Protein AF-A0A9D7HS47-F1 (afdb_monomer_lite)

Structure (mmCIF, N/CA/C/O backbone):
data_AF-A0A9D7HS47-F1
#
_entry.id   AF-A0A9D7HS47-F1
#
loop_
_atom_site.group_PDB
_atom_site.id
_atom_site.type_symbol
_atom_site.label_atom_id
_atom_site.label_alt_id
_atom_site.label_comp_id
_atom_site.label_asym_id
_atom_site.label_entity_id
_atom_site.label_seq_id
_atom_site.pdbx_PDB_ins_code
_atom_site.Cartn_x
_atom_site.Cartn_y
_atom_site.Cartn_z
_atom_site.occupancy
_atom_site.B_iso_or_equiv
_atom_site.auth_seq_id
_atom_site.auth_comp_id
_atom_site.auth_asym_id
_atom_site.auth_atom_id
_atom_site.pdbx_PDB_model_num
ATOM 1 N N . MET A 1 1 ? 85.159 -29.015 -16.275 1.00 44.22 1 MET A N 1
ATOM 2 C CA . MET A 1 1 ? 83.832 -29.014 -15.623 1.00 44.22 1 MET A CA 1
ATOM 3 C C . MET A 1 1 ? 82.794 -28.736 -16.691 1.00 44.22 1 MET A C 1
ATOM 5 O O . MET A 1 1 ? 82.619 -27.598 -17.101 1.00 44.22 1 MET A O 1
ATOM 9 N N . THR A 1 2 ? 82.208 -29.804 -17.216 1.00 41.16 2 THR A N 1
ATOM 10 C CA . THR A 1 2 ? 81.275 -29.790 -18.344 1.00 41.16 2 THR A CA 1
ATOM 11 C C . THR A 1 2 ? 79.871 -29.580 -17.788 1.00 41.16 2 THR A C 1
ATOM 13 O O . THR A 1 2 ? 79.378 -30.439 -17.061 1.00 41.16 2 THR A O 1
ATOM 16 N N . LYS A 1 3 ? 79.231 -28.442 -18.074 1.00 50.75 3 LYS A N 1
ATOM 17 C CA . LYS A 1 3 ? 77.789 -28.298 -17.840 1.00 50.75 3 LYS A CA 1
ATOM 18 C C . LYS A 1 3 ? 77.066 -28.907 -19.035 1.00 50.75 3 LYS A C 1
ATOM 20 O O . LYS A 1 3 ? 77.206 -28.428 -20.155 1.00 50.75 3 LYS A O 1
ATOM 25 N N . VAL A 1 4 ? 76.341 -29.989 -18.780 1.00 50.81 4 VAL A N 1
ATOM 26 C CA . VAL A 1 4 ? 75.385 -30.579 -19.715 1.00 50.81 4 VAL A CA 1
ATOM 27 C C . VAL A 1 4 ? 74.248 -29.571 -19.894 1.00 50.81 4 VAL A C 1
ATOM 29 O O . VAL A 1 4 ? 73.591 -29.206 -18.922 1.00 50.81 4 VAL A O 1
ATOM 32 N N . VAL A 1 5 ? 74.049 -29.092 -21.122 1.00 53.22 5 VAL A N 1
ATOM 33 C CA . VAL A 1 5 ? 72.825 -28.395 -21.531 1.00 53.22 5 VAL A CA 1
ATOM 34 C C . VAL A 1 5 ? 71.790 -29.482 -21.787 1.00 53.22 5 VAL A C 1
ATOM 36 O O . VAL A 1 5 ? 71.816 -30.144 -22.820 1.00 53.22 5 VAL A O 1
ATOM 39 N N . THR A 1 6 ? 70.918 -29.720 -20.814 1.00 47.78 6 THR A N 1
ATOM 40 C CA . THR A 1 6 ? 69.683 -30.467 -21.041 1.00 47.78 6 THR A CA 1
ATOM 41 C C . THR A 1 6 ? 68.683 -29.498 -21.652 1.00 47.78 6 THR A C 1
ATOM 43 O O . THR A 1 6 ? 68.076 -28.700 -20.940 1.00 47.78 6 THR A O 1
ATOM 46 N N . GLY A 1 7 ? 68.559 -29.536 -22.978 1.00 53.28 7 GLY A N 1
ATOM 47 C CA . GLY A 1 7 ? 67.388 -29.005 -23.660 1.00 53.28 7 GLY A CA 1
ATOM 48 C C . GLY A 1 7 ? 66.188 -29.851 -23.259 1.00 53.28 7 GLY A C 1
ATOM 49 O O . GLY A 1 7 ? 66.060 -30.993 -23.693 1.00 53.28 7 GLY A O 1
ATOM 50 N N . VAL A 1 8 ? 65.360 -29.310 -22.376 1.00 51.09 8 VAL A N 1
ATOM 51 C CA . VAL A 1 8 ? 63.954 -29.681 -22.303 1.00 51.09 8 VAL A CA 1
ATOM 52 C C . VAL A 1 8 ? 63.258 -28.502 -22.948 1.00 51.09 8 VAL A C 1
ATOM 54 O O . VAL A 1 8 ? 63.174 -27.435 -22.345 1.00 51.09 8 VAL A O 1
ATOM 57 N N . ASP A 1 9 ? 62.883 -28.663 -24.214 1.00 50.72 9 ASP A N 1
ATOM 58 C CA . ASP A 1 9 ? 61.926 -27.768 -24.844 1.00 50.72 9 ASP A CA 1
ATOM 59 C C . ASP A 1 9 ? 60.659 -27.845 -23.993 1.00 50.72 9 ASP A C 1
ATOM 61 O O . ASP A 1 9 ? 59.930 -28.840 -24.021 1.00 50.72 9 ASP A O 1
ATOM 65 N N . GLU A 1 10 ? 60.449 -26.831 -23.158 1.00 55.56 10 GLU A N 1
ATOM 66 C CA . GLU A 1 10 ? 59.171 -26.601 -22.507 1.00 55.56 10 GLU A CA 1
ATOM 67 C C . GLU A 1 10 ? 58.199 -26.259 -23.630 1.00 55.56 10 GLU A C 1
ATOM 69 O O . GLU A 1 10 ? 58.135 -25.130 -24.116 1.00 55.56 10 GLU A O 1
ATOM 74 N N . ALA A 1 11 ? 57.551 -27.303 -24.147 1.00 54.12 11 ALA A N 1
ATOM 75 C CA . ALA A 1 11 ? 56.506 -27.185 -25.137 1.00 54.12 11 ALA A CA 1
ATOM 76 C C . ALA A 1 11 ? 55.452 -26.244 -24.555 1.00 54.12 11 ALA A C 1
ATOM 78 O O . ALA A 1 11 ? 54.741 -26.615 -23.624 1.00 54.12 11 ALA A O 1
ATOM 79 N N . ALA A 1 12 ? 55.404 -25.018 -25.078 1.00 60.50 12 ALA A N 1
ATOM 80 C CA . ALA A 1 12 ? 54.352 -24.068 -24.773 1.00 60.50 12 ALA A CA 1
ATOM 81 C C . ALA A 1 12 ? 53.015 -24.779 -24.997 1.00 60.50 12 ALA A C 1
ATOM 83 O O . ALA A 1 12 ? 52.719 -25.212 -26.116 1.00 60.50 12 ALA A O 1
ATOM 84 N N . GLU A 1 13 ? 52.254 -24.974 -23.919 1.00 63.41 13 GLU A N 1
ATOM 85 C CA . GLU A 1 13 ? 50.917 -25.539 -24.021 1.00 63.41 13 GLU A CA 1
ATOM 86 C C . GLU A 1 13 ? 50.106 -24.685 -25.006 1.00 63.41 13 GLU A C 1
ATOM 88 O O . GLU A 1 13 ? 50.244 -23.457 -25.004 1.00 63.41 13 GLU A O 1
ATOM 93 N N . PRO A 1 14 ? 49.301 -25.294 -25.894 1.00 67.38 14 PRO A N 1
ATOM 94 C CA . PRO A 1 14 ? 48.502 -24.520 -26.826 1.00 67.38 14 PRO A CA 1
ATOM 95 C C . PRO A 1 14 ? 47.546 -23.635 -26.023 1.00 67.38 14 PRO A C 1
ATOM 97 O O . PRO A 1 14 ? 46.649 -24.147 -25.352 1.00 67.38 14 PRO A O 1
ATOM 100 N N . GLU A 1 15 ? 47.750 -22.317 -26.095 1.00 67.38 15 GLU A N 1
ATOM 101 C CA . GLU A 1 15 ? 46.815 -21.308 -25.591 1.00 67.38 15 GLU A CA 1
ATOM 102 C C . GLU A 1 15 ? 45.388 -21.729 -25.992 1.00 67.38 15 GLU A C 1
ATOM 104 O O . GLU A 1 15 ? 45.135 -21.959 -27.185 1.00 67.38 15 GLU A O 1
ATOM 109 N N . PRO A 1 16 ? 44.456 -21.907 -25.035 1.00 72.94 16 PRO A N 1
ATOM 110 C CA . PRO A 1 16 ? 43.111 -22.347 -25.365 1.00 72.94 16 PRO A CA 1
ATOM 111 C C . PRO A 1 16 ? 42.490 -21.334 -26.332 1.00 72.94 16 PRO A C 1
ATOM 113 O O . PRO A 1 16 ? 42.479 -20.134 -26.063 1.00 72.94 16 PRO A O 1
ATOM 116 N N . ALA A 1 17 ? 41.995 -21.822 -27.475 1.00 68.06 17 ALA A N 1
ATOM 117 C CA . ALA A 1 17 ? 41.374 -20.988 -28.501 1.00 68.06 17 ALA A CA 1
ATOM 118 C C . ALA A 1 17 ? 40.342 -20.030 -27.872 1.00 68.06 17 ALA A C 1
ATOM 120 O O . ALA A 1 17 ? 39.597 -20.462 -26.984 1.00 68.06 17 ALA A O 1
ATOM 121 N N . PRO A 1 18 ? 40.265 -18.756 -28.307 1.00 69.94 18 PRO A N 1
ATOM 122 C CA . PRO A 1 18 ? 39.420 -17.772 -27.645 1.00 69.94 18 PRO A CA 1
ATOM 123 C C . PRO A 1 18 ? 37.967 -18.247 -27.684 1.00 69.94 18 PRO A C 1
ATOM 125 O O . PRO A 1 18 ? 37.376 -18.410 -28.755 1.00 69.94 18 PRO A O 1
ATOM 128 N N . ALA A 1 19 ? 37.397 -18.514 -26.508 1.00 78.31 19 ALA A N 1
ATOM 129 C CA . ALA A 1 19 ? 35.997 -18.882 -26.393 1.00 78.31 19 ALA A CA 1
ATOM 130 C C . ALA A 1 19 ? 35.148 -17.731 -26.956 1.00 78.31 19 ALA A C 1
ATOM 132 O O . ALA A 1 19 ? 35.303 -16.580 -26.551 1.00 78.31 19 ALA A O 1
ATOM 133 N N . GLY A 1 20 ? 34.279 -18.032 -27.926 1.00 80.88 20 GLY A N 1
ATOM 134 C CA . GLY A 1 20 ? 33.351 -17.041 -28.476 1.00 80.88 20 GLY A CA 1
ATOM 135 C C . GLY A 1 20 ? 32.409 -16.471 -27.401 1.00 80.88 20 GLY A C 1
ATOM 136 O O . GLY A 1 20 ? 32.321 -17.024 -26.303 1.00 80.88 20 GLY A O 1
ATOM 137 N N . PRO A 1 21 ? 31.655 -15.400 -27.711 1.00 85.56 21 PRO A N 1
ATOM 138 C CA . PRO A 1 21 ? 30.855 -14.698 -26.715 1.00 85.56 21 PRO A CA 1
ATOM 139 C C . PRO A 1 21 ? 29.807 -15.618 -26.093 1.00 85.56 21 PRO A C 1
ATOM 141 O O . PRO A 1 21 ? 29.107 -16.359 -26.806 1.00 85.56 21 PRO A O 1
ATOM 144 N N . THR A 1 22 ? 29.703 -15.539 -24.769 1.00 92.62 22 THR A N 1
ATOM 145 C CA . THR A 1 22 ? 28.782 -16.317 -23.940 1.00 92.62 22 THR A CA 1
ATOM 146 C C . THR A 1 22 ? 27.328 -15.890 -24.178 1.00 92.62 22 THR A C 1
ATOM 148 O O . THR A 1 22 ? 27.034 -14.875 -24.813 1.00 92.62 22 THR A O 1
ATOM 151 N N . TRP A 1 23 ? 26.369 -16.712 -23.749 1.00 89.75 23 TRP A N 1
ATOM 152 C CA . TRP A 1 23 ? 24.946 -16.505 -24.056 1.00 89.75 23 TRP A CA 1
ATOM 153 C C . TRP A 1 23 ? 24.372 -15.211 -23.448 1.00 89.75 23 TRP A C 1
ATOM 155 O O . TRP A 1 23 ? 23.520 -14.567 -24.057 1.00 89.75 23 TRP A O 1
ATOM 165 N N . ASP A 1 24 ? 24.859 -14.825 -22.274 1.00 90.19 24 ASP A N 1
ATOM 166 C CA . ASP A 1 24 ? 24.532 -13.606 -21.536 1.00 90.19 24 ASP A CA 1
ATOM 167 C C . ASP A 1 24 ? 25.087 -12.357 -22.228 1.00 90.19 24 ASP A C 1
ATOM 169 O O . ASP A 1 24 ? 24.370 -11.370 -22.363 1.00 90.19 24 ASP A O 1
ATOM 173 N N . GLN A 1 25 ? 26.309 -12.419 -22.762 1.00 87.94 25 GLN A N 1
ATOM 174 C CA . GLN A 1 25 ? 26.897 -11.339 -23.560 1.00 87.94 25 GLN A CA 1
ATOM 175 C C . GLN A 1 25 ? 26.077 -11.079 -24.826 1.00 87.94 25 GLN A C 1
ATOM 177 O O . GLN A 1 25 ? 25.734 -9.937 -25.118 1.00 87.94 25 GLN A O 1
ATOM 182 N N . ARG A 1 26 ? 25.667 -12.140 -25.532 1.00 90.12 26 ARG A N 1
ATOM 183 C CA . ARG A 1 26 ? 24.789 -12.028 -26.712 1.00 90.12 26 ARG A CA 1
ATOM 184 C C . ARG A 1 26 ? 23.405 -11.481 -26.361 1.00 90.12 26 ARG A C 1
ATOM 186 O O . ARG A 1 26 ? 22.786 -10.788 -27.167 1.00 90.12 26 ARG A O 1
ATOM 193 N N . LEU A 1 27 ? 22.887 -11.825 -25.183 1.00 91.81 27 LEU A N 1
ATOM 194 C CA . LEU A 1 27 ? 21.613 -11.309 -24.688 1.00 91.81 27 LEU A CA 1
ATOM 195 C C . LEU A 1 27 ? 21.718 -9.816 -24.358 1.00 91.81 27 LEU A C 1
ATOM 197 O O . LEU A 1 27 ? 20.873 -9.038 -24.797 1.00 91.81 27 LEU A O 1
ATOM 201 N N . LEU A 1 28 ? 22.761 -9.418 -23.628 1.00 90.31 28 LEU A N 1
ATOM 202 C CA . LEU A 1 28 ? 23.045 -8.027 -23.285 1.00 90.31 28 LEU A CA 1
ATOM 203 C C . LEU A 1 28 ? 23.226 -7.182 -24.542 1.00 90.31 28 LEU A C 1
ATOM 205 O O . LEU A 1 28 ? 22.564 -6.158 -24.664 1.00 90.31 28 LEU A O 1
ATOM 209 N N . GLU A 1 29 ? 24.010 -7.652 -25.511 1.00 89.31 29 GLU A N 1
ATOM 210 C CA . GLU A 1 29 ? 24.211 -6.980 -26.798 1.00 89.31 29 GLU A CA 1
ATOM 211 C C . GLU A 1 29 ? 22.882 -6.712 -27.521 1.00 89.31 29 GLU A C 1
ATOM 213 O O . GLU A 1 29 ? 22.650 -5.614 -28.025 1.00 89.31 29 GLU A O 1
ATOM 218 N N . ARG A 1 30 ? 21.950 -7.673 -27.514 1.00 90.19 30 ARG A N 1
ATOM 219 C CA . ARG A 1 30 ? 20.616 -7.495 -28.113 1.00 90.19 30 ARG A CA 1
ATOM 220 C C . ARG A 1 30 ? 19.728 -6.521 -27.346 1.00 90.19 30 ARG A C 1
ATOM 222 O O . ARG A 1 30 ? 18.906 -5.843 -27.961 1.00 90.19 30 ARG A O 1
ATOM 229 N N . LEU A 1 31 ? 19.848 -6.478 -26.022 1.00 92.69 31 LEU A N 1
ATOM 230 C CA . LEU A 1 31 ? 19.042 -5.598 -25.181 1.00 92.69 31 LEU A CA 1
ATOM 231 C C . LEU A 1 31 ? 19.550 -4.160 -25.229 1.00 92.69 31 LEU A C 1
ATOM 233 O O . LEU A 1 31 ? 18.731 -3.245 -25.306 1.00 92.69 31 LEU A O 1
ATOM 237 N N . THR A 1 32 ? 20.866 -3.956 -25.184 1.00 90.12 32 THR A N 1
ATOM 238 C CA . THR A 1 32 ? 21.488 -2.635 -25.035 1.00 90.12 32 THR A CA 1
ATOM 239 C C . THR A 1 32 ? 21.941 -2.031 -26.355 1.00 90.12 32 THR A C 1
ATOM 241 O O . THR A 1 32 ? 21.905 -0.811 -26.472 1.00 90.12 32 THR A O 1
ATOM 244 N N . ARG A 1 33 ? 22.318 -2.854 -27.347 1.00 86.75 33 ARG A N 1
ATOM 245 C CA . ARG A 1 33 ? 22.792 -2.429 -28.676 1.00 86.75 33 ARG A CA 1
ATOM 246 C C . ARG A 1 33 ? 23.826 -1.293 -28.592 1.00 86.75 33 ARG A C 1
ATOM 248 O O . ARG A 1 33 ? 23.749 -0.317 -29.332 1.00 86.75 33 ARG A O 1
ATOM 255 N N . GLN A 1 34 ? 24.757 -1.408 -27.645 1.00 86.00 34 GLN A N 1
ATOM 256 C CA . GLN A 1 34 ? 25.806 -0.413 -27.415 1.00 86.00 34 GLN A CA 1
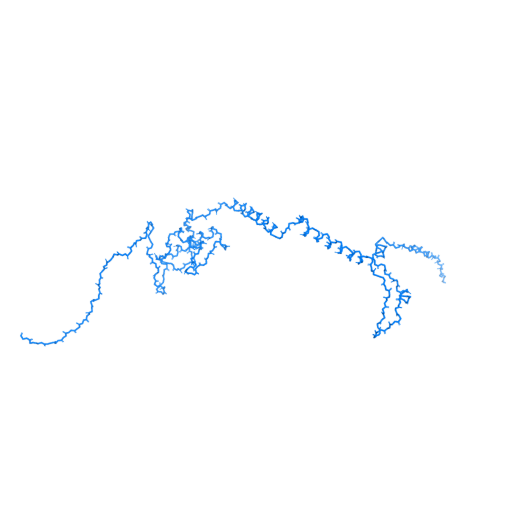ATOM 257 C C . GLN A 1 34 ? 26.851 -0.453 -28.534 1.00 86.00 34 GLN A C 1
ATOM 259 O O . GLN A 1 34 ? 27.228 -1.527 -29.003 1.00 86.00 34 GLN A O 1
ATOM 264 N N . VAL A 1 35 ? 27.319 0.722 -28.954 1.00 84.31 35 VAL A N 1
ATOM 265 C CA . VAL A 1 35 ? 28.442 0.859 -29.889 1.00 84.31 35 VAL A CA 1
ATOM 266 C C . VAL A 1 35 ? 29.752 0.650 -29.124 1.00 84.31 35 VAL A C 1
ATOM 268 O O . VAL A 1 35 ? 29.874 1.038 -27.967 1.00 84.31 35 VAL A O 1
ATOM 271 N N . SER A 1 36 ? 30.716 -0.030 -29.746 1.00 84.12 36 SER A N 1
ATOM 272 C CA . SER A 1 36 ? 32.044 -0.262 -29.166 1.00 84.12 36 SER A CA 1
ATOM 273 C C . SER A 1 36 ? 32.878 1.019 -29.155 1.00 84.12 36 SER A C 1
ATOM 275 O O . SER A 1 36 ? 32.835 1.748 -30.142 1.00 84.12 36 SER A O 1
ATOM 277 N N . ALA A 1 37 ? 33.730 1.205 -28.143 1.00 82.75 37 ALA A N 1
ATOM 278 C CA . ALA A 1 37 ? 34.570 2.399 -27.962 1.00 82.75 37 ALA A CA 1
ATOM 279 C C . ALA A 1 37 ? 35.355 2.844 -29.215 1.00 82.75 37 ALA A C 1
ATOM 281 O O . ALA A 1 37 ? 35.426 4.026 -29.523 1.00 82.75 37 ALA A O 1
ATOM 282 N N . GLU A 1 38 ? 35.898 1.903 -29.991 1.00 83.94 38 GLU A N 1
ATOM 283 C CA . GLU A 1 38 ? 36.663 2.200 -31.217 1.00 83.94 38 GLU A CA 1
ATOM 284 C C . GLU A 1 38 ? 35.818 2.816 -32.345 1.00 83.94 38 GLU A C 1
ATOM 286 O O . GLU A 1 38 ? 36.355 3.444 -33.249 1.00 83.94 38 GLU A O 1
ATOM 291 N N . LYS A 1 39 ? 34.496 2.624 -32.298 1.00 83.62 39 LYS A N 1
ATOM 292 C CA . LYS A 1 39 ? 33.528 3.106 -33.294 1.00 83.62 39 LYS A CA 1
ATOM 293 C C . LYS A 1 39 ? 32.719 4.298 -32.787 1.00 83.62 39 LYS A C 1
ATOM 295 O O . LYS A 1 39 ? 31.780 4.723 -33.452 1.00 83.62 39 LYS A O 1
ATOM 300 N N . GLU A 1 40 ? 33.046 4.823 -31.607 1.00 84.50 40 GLU A N 1
ATOM 301 C CA . GLU A 1 40 ? 32.366 5.996 -31.050 1.00 84.50 40 GLU A CA 1
ATOM 302 C C . GLU A 1 40 ? 32.684 7.269 -31.841 1.00 84.50 40 GLU A C 1
ATOM 304 O O . GLU A 1 40 ? 31.829 8.145 -31.939 1.00 84.50 40 GLU A O 1
ATOM 309 N N . GLU A 1 41 ? 33.867 7.358 -32.465 1.00 85.38 41 GLU A N 1
ATOM 310 C CA . GLU A 1 41 ? 34.206 8.495 -33.333 1.00 85.38 41 GLU A CA 1
ATOM 311 C C . GLU A 1 41 ? 33.307 8.569 -34.578 1.00 85.38 41 GLU A C 1
ATOM 313 O O . GLU A 1 41 ? 32.956 9.665 -35.008 1.00 85.38 41 GLU A O 1
ATOM 318 N N . ASP A 1 42 ? 32.861 7.423 -35.106 1.00 86.69 42 ASP A N 1
ATOM 319 C CA . ASP A 1 42 ? 31.990 7.354 -36.290 1.00 86.69 42 ASP A CA 1
ATOM 320 C C . ASP A 1 42 ? 30.568 7.881 -36.023 1.00 86.69 42 ASP A C 1
ATOM 322 O O . ASP A 1 42 ? 29.861 8.265 -36.956 1.00 86.69 42 ASP A O 1
ATOM 326 N N . ILE A 1 43 ? 30.136 7.889 -34.757 1.00 86.44 43 ILE A N 1
ATOM 327 C CA . ILE A 1 43 ? 28.812 8.361 -34.310 1.00 86.44 43 ILE A CA 1
ATOM 328 C C . ILE A 1 43 ? 28.899 9.668 -33.518 1.00 86.44 43 ILE A C 1
ATOM 330 O O . ILE A 1 43 ? 27.948 10.061 -32.842 1.00 86.44 43 ILE A O 1
ATOM 334 N N . LEU A 1 44 ? 30.050 10.331 -33.556 1.00 88.56 44 LEU A N 1
ATOM 335 C CA . LEU A 1 44 ? 30.262 11.574 -32.842 1.00 88.56 44 LEU A CA 1
ATOM 336 C C . LEU A 1 44 ? 29.537 12.719 -33.554 1.00 88.56 44 LEU A C 1
ATOM 338 O O . LEU A 1 44 ? 29.731 12.965 -34.747 1.00 88.56 44 LEU A O 1
ATOM 342 N N . MET A 1 45 ? 28.727 13.461 -32.809 1.00 86.88 45 MET A N 1
ATOM 343 C CA . MET A 1 45 ? 28.046 14.635 -33.338 1.00 86.88 45 MET A CA 1
ATOM 344 C C . MET A 1 45 ? 29.044 15.772 -33.600 1.00 86.88 45 MET A C 1
ATOM 346 O O . MET A 1 45 ? 30.008 15.977 -32.866 1.00 86.88 45 MET A O 1
ATOM 350 N N . HIS A 1 46 ? 28.796 16.562 -34.645 1.00 81.44 46 HIS A N 1
ATOM 351 C CA . HIS A 1 46 ? 29.712 17.605 -35.135 1.00 81.44 46 HIS A CA 1
ATOM 352 C C . HIS A 1 46 ? 29.780 18.878 -34.265 1.00 81.44 46 HIS A C 1
ATOM 354 O O . HIS A 1 46 ? 30.339 19.894 -34.687 1.00 81.44 46 HIS A O 1
ATOM 360 N N . HIS A 1 47 ? 29.170 18.871 -33.080 1.00 86.75 47 HIS A N 1
ATOM 361 C CA . HIS A 1 47 ? 29.144 20.008 -32.168 1.00 86.75 47 HIS A CA 1
ATOM 362 C C . HIS A 1 47 ? 29.679 19.611 -30.798 1.00 86.75 47 HIS A C 1
ATOM 364 O O . HIS A 1 47 ? 29.319 18.575 -30.243 1.00 86.75 47 HIS A O 1
ATOM 370 N N . GLU A 1 48 ? 30.531 20.477 -30.265 1.00 91.62 48 GLU A N 1
ATOM 371 C CA . GLU A 1 48 ? 31.081 20.377 -28.923 1.00 91.62 48 GLU A CA 1
ATOM 372 C C . GLU A 1 48 ? 30.567 21.568 -28.118 1.00 91.62 48 GLU A C 1
ATOM 374 O O . GLU A 1 48 ? 30.698 22.722 -28.541 1.00 91.62 48 GLU A O 1
ATOM 379 N N . TYR A 1 49 ? 29.962 21.284 -26.970 1.00 87.69 49 TYR A N 1
ATOM 380 C CA . TYR A 1 49 ? 29.474 22.291 -26.037 1.00 87.69 49 TYR A CA 1
ATOM 381 C C . TYR A 1 49 ? 30.248 22.149 -24.734 1.00 87.69 49 TYR A C 1
ATOM 383 O O . TYR A 1 49 ? 30.149 21.121 -24.075 1.00 87.69 49 TYR A O 1
ATOM 391 N N . ASP A 1 50 ? 31.013 23.178 -24.361 1.00 91.75 50 ASP A N 1
ATOM 392 C CA . ASP A 1 50 ? 31.737 23.221 -23.078 1.00 91.75 50 ASP A CA 1
ATOM 393 C C . ASP A 1 50 ? 32.584 21.957 -22.804 1.00 91.75 50 ASP A C 1
ATOM 395 O O . ASP A 1 50 ? 32.532 21.354 -21.735 1.00 91.75 50 ASP A O 1
ATOM 399 N N . GLY A 1 51 ? 33.317 21.485 -23.820 1.00 87.69 51 GLY A N 1
ATOM 400 C CA . GLY A 1 51 ? 34.151 20.281 -23.711 1.00 87.69 51 GLY A CA 1
ATOM 401 C C . GLY A 1 51 ? 33.392 18.945 -23.739 1.00 87.69 51 GLY A C 1
ATOM 402 O O . GLY A 1 51 ? 34.021 17.887 -23.685 1.00 87.69 51 GLY A O 1
ATOM 403 N N . ILE A 1 52 ? 32.056 18.957 -23.820 1.00 88.62 52 ILE A N 1
ATOM 404 C CA . ILE A 1 52 ? 31.206 17.764 -23.906 1.00 88.62 52 ILE A CA 1
ATOM 405 C C . ILE A 1 52 ? 30.812 17.541 -25.367 1.00 88.62 52 ILE A C 1
ATOM 407 O O . ILE A 1 52 ? 30.336 18.448 -26.055 1.00 88.62 52 ILE A O 1
ATOM 411 N N . ARG A 1 53 ? 31.006 16.307 -25.836 1.00 88.19 53 ARG A N 1
ATOM 412 C CA . ARG A 1 53 ? 30.619 15.855 -27.175 1.00 88.19 53 ARG A CA 1
ATOM 413 C C . ARG A 1 53 ? 29.501 14.827 -27.055 1.00 88.19 53 ARG A C 1
ATOM 415 O O . ARG A 1 53 ? 29.521 13.992 -26.152 1.00 88.19 53 ARG A O 1
ATOM 422 N N . GLU A 1 54 ? 28.529 14.904 -27.954 1.00 88.25 54 GLU A N 1
ATOM 423 C CA . GLU A 1 54 ? 27.356 14.027 -27.952 1.00 88.25 54 GLU A CA 1
ATOM 424 C C . GLU A 1 54 ? 27.541 12.863 -28.934 1.00 88.25 54 GLU A C 1
ATOM 426 O O . GLU A 1 54 ? 28.114 13.032 -30.011 1.00 88.25 54 GLU A O 1
ATOM 431 N N . LEU A 1 55 ? 27.054 11.679 -28.555 1.00 91.31 55 LEU A N 1
ATOM 432 C CA . LEU A 1 55 ? 27.043 10.490 -29.408 1.00 91.31 55 LEU A CA 1
ATOM 433 C C . LEU A 1 55 ? 25.648 10.321 -30.014 1.00 91.31 55 LEU A C 1
ATOM 435 O O . LEU A 1 55 ? 24.657 10.323 -29.279 1.00 91.31 55 LEU A O 1
ATOM 439 N N . ASP A 1 56 ? 25.572 10.080 -31.320 1.00 91.31 56 ASP A N 1
ATOM 440 C CA . ASP A 1 56 ? 24.335 9.737 -32.033 1.00 91.31 56 ASP A CA 1
ATOM 441 C C . ASP A 1 56 ? 23.978 8.250 -31.830 1.00 91.31 56 ASP A C 1
ATOM 443 O O . ASP A 1 56 ? 23.990 7.420 -32.743 1.00 91.31 56 ASP A O 1
ATOM 447 N N . ASN A 1 57 ? 23.731 7.882 -30.569 1.00 88.81 57 ASN A N 1
ATOM 448 C CA . ASN A 1 57 ? 23.373 6.524 -30.176 1.00 88.81 57 ASN A CA 1
ATOM 449 C C . ASN A 1 57 ? 21.878 6.257 -30.361 1.00 88.81 57 ASN A C 1
ATOM 451 O O . ASN A 1 57 ? 21.009 7.042 -29.980 1.00 88.81 57 ASN A O 1
ATOM 455 N N . VAL A 1 58 ? 21.562 5.059 -30.846 1.00 90.88 58 VAL A N 1
ATOM 456 C CA . VAL A 1 58 ? 20.181 4.573 -30.882 1.00 90.88 58 VAL A CA 1
ATOM 457 C C . VAL A 1 58 ? 19.683 4.198 -29.488 1.00 90.88 58 VAL A C 1
ATOM 459 O O . VAL A 1 58 ? 20.426 3.679 -28.655 1.00 90.88 58 VAL A O 1
ATOM 462 N N . LEU A 1 59 ? 18.391 4.418 -29.246 1.00 92.06 59 LEU A N 1
ATOM 463 C CA . LEU A 1 59 ? 17.761 4.073 -27.974 1.00 92.06 59 LEU A CA 1
ATOM 464 C C . LEU A 1 59 ? 17.870 2.557 -27.713 1.00 92.06 59 LEU A C 1
ATOM 466 O O . LEU A 1 59 ? 17.555 1.767 -28.614 1.00 92.06 59 LEU A O 1
ATOM 470 N N . PRO A 1 60 ? 18.256 2.132 -26.493 1.00 95.12 60 PRO A N 1
ATOM 471 C CA . PRO A 1 60 ? 18.329 0.721 -26.146 1.00 95.12 60 PRO A CA 1
ATOM 472 C C . PRO A 1 60 ? 16.995 0.012 -26.418 1.00 95.12 60 PRO A C 1
ATOM 474 O O . PRO A 1 60 ? 15.955 0.465 -25.925 1.00 95.12 60 PRO A O 1
ATOM 477 N N . PRO A 1 61 ? 16.986 -1.109 -27.161 1.00 94.38 61 PRO A N 1
ATOM 478 C CA . PRO A 1 61 ? 15.762 -1.846 -27.461 1.00 94.38 61 PRO A CA 1
ATOM 479 C C . PRO A 1 61 ? 14.899 -2.150 -26.233 1.00 94.38 61 PRO A C 1
ATOM 481 O O . PRO A 1 61 ? 13.684 -1.977 -26.292 1.00 94.38 61 PRO A O 1
ATOM 484 N N . TRP A 1 62 ? 15.498 -2.541 -25.101 1.00 94.81 62 TRP A N 1
ATOM 485 C CA . TRP A 1 62 ? 14.748 -2.815 -23.866 1.00 94.81 62 TRP A CA 1
ATOM 486 C C . TRP A 1 62 ? 13.962 -1.592 -23.362 1.00 94.81 62 TRP A C 1
ATOM 488 O O . TRP A 1 62 ? 12.836 -1.737 -22.886 1.00 94.81 62 TRP A O 1
ATOM 498 N N . TRP A 1 63 ? 14.530 -0.391 -23.503 1.00 95.62 63 TRP A N 1
ATOM 499 C CA . TRP A 1 63 ? 13.899 0.858 -23.084 1.00 95.62 63 TRP A CA 1
ATOM 500 C C . TRP A 1 63 ? 12.706 1.184 -23.981 1.00 95.62 63 TRP A C 1
ATOM 502 O O . TRP A 1 63 ? 11.631 1.525 -23.494 1.00 95.62 63 TRP A O 1
ATOM 512 N N . VAL A 1 64 ? 12.864 0.996 -25.293 1.00 95.31 64 VAL A N 1
ATOM 513 C CA . VAL A 1 64 ? 11.790 1.203 -26.273 1.00 95.31 64 VAL A CA 1
ATOM 514 C C . VAL A 1 64 ? 10.636 0.223 -26.033 1.00 95.31 64 VAL A C 1
ATOM 516 O O . VAL A 1 64 ? 9.472 0.624 -26.049 1.00 95.31 64 VAL A O 1
ATOM 519 N N . TRP A 1 65 ? 10.937 -1.045 -25.737 1.00 95.31 65 TRP A N 1
ATOM 520 C CA . TRP A 1 65 ? 9.922 -2.032 -25.358 1.00 95.31 65 TRP A CA 1
ATOM 521 C C . TRP A 1 65 ? 9.164 -1.635 -24.090 1.00 95.31 65 TRP A C 1
ATOM 523 O O . TRP A 1 65 ? 7.942 -1.757 -24.064 1.00 95.31 65 TRP A O 1
ATOM 533 N N . LEU A 1 66 ? 9.852 -1.125 -23.064 1.00 96.94 66 LEU A N 1
ATOM 534 C CA . LEU A 1 66 ? 9.210 -0.629 -21.843 1.00 96.94 66 LEU A CA 1
ATOM 535 C C . LEU A 1 66 ? 8.315 0.576 -22.146 1.00 96.94 66 LEU A C 1
ATOM 537 O O . LEU A 1 66 ? 7.162 0.606 -21.712 1.00 96.94 66 LEU A O 1
ATOM 541 N N . PHE A 1 67 ? 8.809 1.528 -22.939 1.00 97.38 67 PHE A N 1
ATOM 542 C CA . PHE A 1 67 ? 8.047 2.700 -23.354 1.00 97.38 67 PHE A CA 1
ATOM 543 C C . PHE A 1 67 ? 6.732 2.289 -24.035 1.00 97.38 67 PHE A C 1
ATOM 545 O O . PHE A 1 67 ? 5.655 2.671 -23.574 1.00 97.38 67 PHE A O 1
ATOM 552 N N . TYR A 1 68 ? 6.783 1.412 -25.041 1.00 97.75 68 TYR A N 1
ATOM 553 C CA . TYR A 1 68 ? 5.571 0.893 -25.684 1.00 97.75 68 TYR A CA 1
ATOM 554 C C . TYR A 1 68 ? 4.715 0.022 -24.759 1.00 97.75 68 TYR A C 1
ATOM 556 O O . TYR A 1 68 ? 3.488 0.103 -24.812 1.00 97.75 68 TYR A O 1
ATOM 564 N N . GLY A 1 69 ? 5.329 -0.763 -23.874 1.00 98.19 69 GLY A N 1
ATOM 565 C CA . GLY A 1 69 ? 4.624 -1.548 -22.863 1.00 98.19 69 GLY A CA 1
ATOM 566 C C . GLY A 1 69 ? 3.771 -0.674 -21.943 1.00 98.19 69 GLY A C 1
ATOM 567 O O . GLY A 1 69 ? 2.616 -1.005 -21.681 1.00 98.19 69 GLY A O 1
ATOM 568 N N . SER A 1 70 ? 4.288 0.485 -21.524 1.00 98.06 70 SER A N 1
ATOM 569 C CA . SER A 1 70 ? 3.540 1.441 -20.698 1.00 98.06 70 SER A CA 1
ATOM 570 C C . SER A 1 70 ? 2.363 2.082 -21.442 1.00 98.06 70 SER A C 1
ATOM 572 O O . SER A 1 70 ? 1.296 2.266 -20.856 1.00 98.06 70 SER A O 1
ATOM 574 N N . ILE A 1 71 ? 2.511 2.346 -22.746 1.00 98.12 71 ILE A N 1
ATOM 575 C CA . ILE A 1 71 ? 1.423 2.845 -23.599 1.00 98.12 71 ILE A CA 1
ATOM 576 C C . ILE A 1 71 ? 0.313 1.794 -23.706 1.00 98.12 71 ILE A C 1
ATOM 578 O O . ILE A 1 71 ? -0.858 2.113 -23.503 1.00 98.12 71 ILE A O 1
ATOM 582 N N . ILE A 1 72 ? 0.668 0.535 -23.978 1.00 98.12 72 ILE A N 1
ATOM 583 C CA . ILE A 1 72 ? -0.302 -0.567 -24.057 1.00 98.12 72 ILE A CA 1
ATOM 584 C C . ILE A 1 72 ? -1.014 -0.744 -22.713 1.00 98.12 72 ILE A C 1
ATOM 586 O O . ILE A 1 72 ? -2.242 -0.817 -22.675 1.00 98.12 72 ILE A O 1
ATOM 590 N N . TRP A 1 73 ? -0.262 -0.757 -21.609 1.00 97.38 73 TRP A N 1
ATOM 591 C CA . TRP A 1 73 ? -0.821 -0.859 -20.263 1.00 97.38 73 TRP A CA 1
ATOM 592 C C . TRP A 1 73 ? -1.799 0.279 -19.955 1.00 97.38 73 TRP A C 1
ATOM 594 O O . TRP A 1 73 ? -2.876 0.027 -19.423 1.00 97.38 73 TRP A O 1
ATOM 604 N N . SER A 1 74 ? -1.473 1.513 -20.349 1.00 96.56 74 SER A N 1
ATOM 605 C CA . SER A 1 74 ? -2.357 2.674 -20.195 1.00 96.56 74 SER A CA 1
ATOM 606 C C . SER A 1 74 ? -3.698 2.479 -20.911 1.00 96.56 74 SER A C 1
ATOM 608 O O . SER A 1 74 ? -4.757 2.674 -20.314 1.00 96.56 74 SER A O 1
ATOM 610 N N . VAL A 1 75 ? -3.680 2.012 -22.163 1.00 96.88 75 VAL A N 1
ATOM 611 C CA . VAL A 1 75 ? -4.913 1.740 -22.921 1.00 96.88 75 VAL A CA 1
ATOM 612 C C . VAL A 1 75 ? -5.731 0.627 -22.261 1.00 96.88 75 VAL A C 1
ATOM 614 O O . VAL A 1 75 ? -6.941 0.778 -22.088 1.00 96.88 75 VAL A O 1
ATOM 617 N N . VAL A 1 76 ? -5.084 -0.467 -21.844 1.00 96.19 76 VAL A N 1
ATOM 618 C CA . VAL A 1 76 ? -5.748 -1.574 -21.134 1.00 96.19 76 VAL A CA 1
ATOM 619 C C . VAL A 1 76 ? -6.383 -1.089 -19.832 1.00 96.19 76 VAL A C 1
ATOM 621 O O . VAL A 1 76 ? -7.534 -1.423 -19.557 1.00 96.19 76 VAL A O 1
ATOM 624 N N . TYR A 1 77 ? -5.670 -0.268 -19.061 1.00 94.50 77 TYR A N 1
ATOM 625 C CA . TYR A 1 77 ? -6.163 0.309 -17.816 1.00 94.50 77 TYR A CA 1
ATOM 626 C C . TYR A 1 77 ? -7.398 1.184 -18.048 1.00 94.50 77 TYR A C 1
ATOM 628 O O . TYR A 1 77 ? -8.402 1.025 -17.358 1.00 94.50 77 TYR A O 1
ATOM 636 N N . LEU A 1 78 ? -7.367 2.070 -19.050 1.00 94.31 78 LEU A N 1
ATOM 637 C CA . LEU A 1 78 ? -8.507 2.933 -19.367 1.00 94.31 78 LEU A CA 1
ATOM 638 C C . LEU A 1 78 ? -9.738 2.126 -19.773 1.00 94.31 78 LEU A C 1
ATOM 640 O O . LEU A 1 78 ? -10.829 2.396 -19.272 1.00 94.31 78 LEU A O 1
ATOM 644 N N . VAL A 1 79 ? -9.569 1.118 -20.632 1.00 95.25 79 VAL A N 1
ATOM 645 C CA . VAL A 1 79 ? -10.673 0.239 -21.033 1.00 95.25 79 VAL A CA 1
ATOM 646 C C . VAL A 1 79 ? -11.211 -0.519 -19.822 1.00 95.25 79 VAL A C 1
ATOM 648 O O . VAL A 1 79 ? -12.421 -0.513 -19.605 1.00 95.25 79 VAL A O 1
ATOM 651 N N . ASN A 1 80 ? -10.335 -1.111 -19.003 1.00 92.38 80 ASN A N 1
ATOM 652 C CA . ASN A 1 80 ? -10.733 -1.839 -17.801 1.00 92.38 80 ASN A CA 1
ATOM 653 C C . ASN A 1 80 ? -11.541 -0.958 -16.844 1.00 92.38 80 ASN A C 1
ATOM 655 O O . ASN A 1 80 ? -12.683 -1.285 -16.543 1.00 92.38 80 ASN A O 1
ATOM 659 N N . VAL A 1 81 ? -10.973 0.172 -16.423 1.00 89.19 81 VAL A N 1
ATOM 660 C CA . VAL A 1 81 ? -11.533 1.004 -15.353 1.00 89.19 81 VAL A CA 1
ATOM 661 C C . VAL A 1 81 ? -12.736 1.824 -15.814 1.00 89.19 81 VAL A C 1
ATOM 663 O O . VAL A 1 81 ? -13.654 2.023 -15.033 1.00 89.19 81 VAL A O 1
ATOM 666 N N . HIS A 1 82 ? -12.773 2.306 -17.061 1.00 89.31 82 HIS A N 1
ATOM 667 C CA . HIS A 1 82 ? -13.832 3.230 -17.494 1.00 89.31 82 HIS A CA 1
ATOM 668 C C . HIS A 1 82 ? -14.899 2.589 -18.384 1.00 89.31 82 HIS A C 1
ATOM 670 O O . HIS A 1 82 ? -16.005 3.119 -18.461 1.00 89.31 82 HIS A O 1
ATOM 676 N N . VAL A 1 83 ? -14.599 1.476 -19.063 1.00 92.38 83 VAL A N 1
ATOM 677 C CA . VAL A 1 83 ? -15.539 0.855 -20.012 1.00 92.38 83 VAL A CA 1
ATOM 678 C C . VAL A 1 83 ? -16.149 -0.419 -19.440 1.00 92.38 83 VAL A C 1
ATOM 680 O O . VAL A 1 83 ? -17.370 -0.552 -19.424 1.00 92.38 83 VAL A O 1
ATOM 683 N N . ILE A 1 84 ? -15.322 -1.357 -18.970 1.00 93.38 84 ILE A N 1
ATOM 684 C CA . ILE A 1 84 ? -15.777 -2.720 -18.632 1.00 93.38 84 ILE A CA 1
ATOM 685 C C . ILE A 1 84 ? -15.863 -3.011 -17.126 1.00 93.38 84 ILE A C 1
ATOM 687 O O . ILE A 1 84 ? -16.524 -3.974 -16.759 1.00 93.38 84 ILE A O 1
ATOM 691 N N . ASN A 1 85 ? -15.246 -2.192 -16.267 1.00 88.31 85 ASN A N 1
ATOM 692 C CA . ASN A 1 85 ? -15.241 -2.296 -14.798 1.00 88.31 85 ASN A CA 1
ATOM 693 C C . ASN A 1 85 ? -14.989 -3.726 -14.277 1.00 88.31 85 ASN A C 1
ATOM 695 O O . ASN A 1 85 ? -15.671 -4.202 -13.372 1.00 88.31 85 ASN A O 1
ATOM 699 N N . ILE A 1 86 ? -14.036 -4.440 -14.888 1.00 89.19 86 ILE A N 1
ATOM 700 C CA . ILE A 1 86 ? -13.719 -5.826 -14.504 1.00 89.19 86 ILE A CA 1
ATOM 701 C C . ILE A 1 86 ? -12.965 -5.866 -13.173 1.00 89.19 86 ILE A C 1
ATOM 703 O O . ILE A 1 86 ? -13.147 -6.801 -12.394 1.00 89.19 86 ILE A O 1
ATOM 707 N N . TRP A 1 87 ? -12.087 -4.894 -12.921 1.00 87.62 87 TRP A N 1
ATOM 708 C CA . TRP A 1 87 ? -11.364 -4.817 -11.655 1.00 87.62 87 TRP A CA 1
ATOM 709 C C . TRP A 1 87 ? -12.221 -4.130 -10.587 1.00 87.62 87 TRP A C 1
ATOM 711 O O . TRP A 1 87 ? -12.869 -3.127 -10.903 1.00 87.62 87 TRP A O 1
ATOM 721 N N . PRO A 1 88 ? -12.253 -4.655 -9.346 1.00 87.50 88 PRO A N 1
ATOM 722 C CA . PRO A 1 88 ? -13.028 -4.049 -8.273 1.00 87.50 88 PRO A CA 1
ATOM 723 C C . PRO A 1 88 ? -12.582 -2.606 -8.032 1.00 87.50 88 PRO A C 1
ATOM 725 O O . PRO A 1 88 ? -11.389 -2.311 -7.992 1.00 87.50 88 PRO A O 1
ATOM 728 N N . ASP A 1 89 ? -13.541 -1.699 -7.859 1.00 88.50 89 ASP A N 1
ATOM 729 C CA . ASP A 1 89 ? -13.226 -0.344 -7.431 1.00 88.50 89 ASP A CA 1
ATOM 730 C C . ASP A 1 89 ? -12.833 -0.328 -5.947 1.00 88.50 89 ASP A C 1
ATOM 732 O O . ASP A 1 89 ? -13.154 -1.242 -5.182 1.00 88.50 89 ASP A O 1
ATOM 736 N N . GLN A 1 90 ? -12.207 0.765 -5.514 1.00 88.94 90 GLN A N 1
ATOM 737 C CA . GLN A 1 90 ? -11.746 0.933 -4.136 1.00 88.94 90 GLN A CA 1
ATOM 738 C C . GLN A 1 90 ? -12.851 0.684 -3.092 1.00 88.94 90 GLN A C 1
ATOM 740 O O . GLN A 1 90 ? -12.575 0.160 -2.013 1.00 88.94 90 GLN A O 1
ATOM 745 N N . LYS A 1 91 ? -14.110 1.052 -3.376 1.00 90.38 91 LYS A N 1
ATOM 746 C CA . LYS A 1 91 ? -15.206 0.829 -2.422 1.00 90.38 91 LYS A CA 1
ATOM 747 C C . LYS A 1 91 ? -15.592 -0.641 -2.358 1.00 90.38 91 LYS A C 1
ATOM 749 O O . LYS A 1 91 ? -15.901 -1.131 -1.275 1.00 90.38 91 LYS A O 1
ATOM 754 N N . THR A 1 92 ? -15.584 -1.339 -3.489 1.00 90.38 92 THR A N 1
ATOM 755 C CA . THR A 1 92 ? -15.846 -2.779 -3.527 1.00 90.38 92 THR A CA 1
ATOM 756 C C . THR A 1 92 ? -14.749 -3.555 -2.805 1.00 90.38 92 THR A C 1
ATOM 758 O O . THR A 1 92 ? -15.080 -4.404 -1.979 1.00 90.38 92 THR A O 1
ATOM 761 N N . GLU A 1 93 ? -13.470 -3.232 -3.021 1.00 91.00 93 GLU A N 1
ATOM 762 C CA . GLU A 1 93 ? -12.365 -3.849 -2.267 1.00 91.00 93 GLU A CA 1
ATOM 763 C C . GLU A 1 93 ? -12.503 -3.602 -0.765 1.00 91.00 93 GLU A C 1
ATOM 765 O O . GLU A 1 93 ? -12.501 -4.556 0.008 1.00 91.00 93 GLU A O 1
ATOM 770 N N . TYR A 1 94 ? -12.756 -2.355 -0.356 1.00 94.12 94 TYR A N 1
ATOM 771 C CA . TYR A 1 94 ? -12.992 -2.020 1.048 1.00 94.12 94 TYR A CA 1
ATOM 772 C C . TYR A 1 94 ? -14.142 -2.832 1.654 1.00 94.12 94 TYR A C 1
ATOM 774 O O . TYR A 1 94 ? -14.029 -3.367 2.756 1.00 94.12 94 TYR A O 1
ATOM 782 N N . ASN A 1 95 ? -15.264 -2.956 0.943 1.00 95.12 95 ASN A N 1
ATOM 783 C CA . ASN A 1 95 ? -16.396 -3.738 1.430 1.00 95.12 95 ASN A CA 1
ATOM 784 C C . ASN A 1 95 ? -16.031 -5.222 1.580 1.00 95.12 95 ASN A C 1
ATOM 786 O O . ASN A 1 95 ? -16.406 -5.831 2.582 1.00 95.12 95 ASN A O 1
ATOM 790 N N . ASN A 1 96 ? -15.274 -5.786 0.636 1.00 93.94 96 ASN A N 1
ATOM 791 C CA . ASN A 1 96 ? -14.808 -7.172 0.696 1.00 93.94 96 ASN A CA 1
ATOM 792 C C . ASN A 1 96 ? -13.852 -7.396 1.878 1.00 93.94 96 ASN A C 1
ATOM 794 O O . ASN A 1 96 ? -14.034 -8.347 2.641 1.00 93.94 96 ASN A O 1
ATOM 798 N N . GLU A 1 97 ? -12.902 -6.486 2.093 1.00 91.88 97 GLU A N 1
ATOM 799 C CA . GLU A 1 97 ? -11.987 -6.520 3.238 1.00 91.88 97 GLU A CA 1
ATOM 800 C C . GLU A 1 97 ? -12.735 -6.397 4.566 1.00 91.88 97 GLU A C 1
ATOM 802 O O . GLU A 1 97 ? -12.469 -7.145 5.502 1.00 91.88 97 GLU A O 1
ATOM 807 N N . MET A 1 98 ? -13.728 -5.509 4.659 1.00 93.38 98 MET A N 1
ATOM 808 C CA . MET A 1 98 ? -14.541 -5.355 5.867 1.00 93.38 98 MET A CA 1
ATOM 809 C C . MET A 1 98 ? -15.383 -6.595 6.164 1.00 93.38 98 MET A C 1
ATOM 811 O O . MET A 1 98 ? -15.617 -6.909 7.332 1.00 93.38 98 MET A O 1
ATOM 815 N N . VAL A 1 99 ? -15.870 -7.294 5.138 1.00 95.81 99 VAL A N 1
ATOM 816 C CA . VAL A 1 99 ? -16.588 -8.566 5.301 1.00 95.81 99 VAL A CA 1
ATOM 817 C C . VAL A 1 99 ? -15.641 -9.635 5.841 1.00 95.81 99 VAL A C 1
ATOM 819 O O . VAL A 1 99 ? -15.982 -10.299 6.821 1.00 95.81 99 VAL A O 1
ATOM 822 N N . GLN A 1 100 ? -14.443 -9.754 5.268 1.00 93.50 100 GLN A N 1
ATOM 823 C CA . GLN A 1 100 ? -13.431 -10.701 5.726 1.00 93.50 100 GLN A CA 1
ATOM 824 C C . GLN A 1 100 ? -12.952 -10.383 7.149 1.00 93.50 100 GLN A C 1
ATOM 826 O O . GLN A 1 100 ? -12.992 -11.250 8.013 1.00 93.50 100 GLN A O 1
ATOM 831 N N . ALA A 1 101 ? -12.618 -9.127 7.442 1.00 91.25 101 ALA A N 1
ATOM 832 C CA . ALA A 1 101 ? -12.185 -8.697 8.768 1.00 91.25 101 ALA A CA 1
ATOM 833 C C . ALA A 1 101 ? -13.261 -8.948 9.833 1.00 91.25 101 ALA A C 1
ATOM 835 O O . ALA A 1 101 ? -12.952 -9.366 10.947 1.00 91.25 101 ALA A O 1
ATOM 836 N N . LYS A 1 102 ? -14.543 -8.739 9.505 1.00 89.50 102 LYS A N 1
ATOM 837 C CA . LYS A 1 102 ? -15.647 -9.104 10.406 1.00 89.50 102 LYS A CA 1
ATOM 838 C C . LYS A 1 102 ? -15.716 -10.610 10.637 1.00 89.50 102 LYS A C 1
ATOM 840 O O . LYS A 1 102 ? -15.964 -11.014 11.769 1.00 89.50 102 LYS A O 1
ATOM 845 N N . ALA A 1 103 ? -15.505 -11.423 9.603 1.00 93.44 103 ALA A N 1
ATOM 846 C CA . ALA A 1 103 ? -15.475 -12.877 9.731 1.00 93.44 103 ALA A CA 1
ATOM 847 C C . ALA A 1 103 ? -14.288 -13.349 10.590 1.00 93.44 103 ALA A C 1
ATOM 849 O O . ALA A 1 103 ? -14.486 -14.174 11.477 1.00 93.44 103 ALA A O 1
ATOM 850 N N . ASP A 1 104 ? -13.103 -12.765 10.411 1.00 90.88 104 ASP A N 1
ATOM 851 C CA . ASP A 1 104 ? -11.896 -13.093 11.178 1.00 90.88 104 ASP A CA 1
ATOM 852 C C . ASP A 1 104 ? -12.019 -12.666 12.643 1.00 90.88 104 ASP A C 1
ATOM 854 O O . ASP A 1 104 ? -11.697 -13.433 13.552 1.00 90.88 104 ASP A O 1
ATOM 858 N N . VAL A 1 105 ? -12.557 -11.467 12.898 1.00 86.31 105 VAL A N 1
ATOM 859 C CA . VAL A 1 105 ? -12.871 -11.010 14.258 1.00 86.31 105 VAL A CA 1
ATOM 860 C C . VAL A 1 105 ? -13.918 -11.921 14.884 1.00 86.31 105 VAL A C 1
ATOM 862 O O . VAL A 1 105 ? -13.740 -12.331 16.023 1.00 86.31 105 VAL A O 1
ATOM 865 N N . ALA A 1 106 ? -14.985 -12.284 14.170 1.00 86.69 106 ALA A N 1
ATOM 866 C CA . ALA A 1 106 ? -15.992 -13.204 14.693 1.00 86.69 106 ALA A CA 1
ATOM 867 C C . ALA A 1 106 ? -15.399 -14.591 14.998 1.00 86.69 106 ALA A C 1
ATOM 869 O O . ALA A 1 106 ? -15.692 -15.156 16.052 1.00 86.69 106 ALA A O 1
ATOM 870 N N . ALA A 1 107 ? -14.528 -15.112 14.129 1.00 87.50 107 ALA A N 1
ATOM 871 C CA . ALA A 1 107 ? -13.824 -16.372 14.340 1.00 87.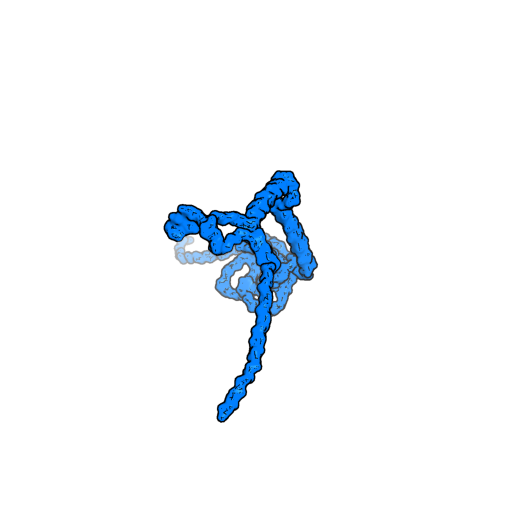50 107 ALA A CA 1
ATOM 872 C C . ALA A 1 107 ? -12.905 -16.303 15.567 1.00 87.50 107 ALA A C 1
ATOM 874 O O . ALA A 1 107 ? -12.971 -17.176 16.429 1.00 87.50 107 ALA A O 1
ATOM 875 N N . TYR A 1 108 ? -12.115 -15.235 15.711 1.00 81.50 108 TYR A N 1
ATOM 876 C CA . TYR A 1 108 ? -11.281 -15.008 16.892 1.00 81.50 108 TYR A CA 1
ATOM 877 C C . TYR A 1 108 ? -12.125 -14.862 18.164 1.00 81.50 108 TYR A C 1
ATOM 879 O O . TYR A 1 108 ? -11.832 -15.491 19.179 1.00 81.50 108 TYR A O 1
ATOM 887 N N . MET A 1 109 ? -13.222 -14.107 18.108 1.00 73.69 109 MET A N 1
ATOM 888 C CA . MET A 1 109 ? -14.144 -13.946 19.233 1.00 73.69 109 MET A CA 1
ATOM 889 C C . MET A 1 109 ? -14.780 -15.277 19.649 1.00 73.69 109 MET A C 1
ATOM 891 O O . MET A 1 109 ? -14.952 -15.506 20.840 1.00 73.69 109 MET A O 1
ATOM 895 N N . ALA A 1 110 ? -15.061 -16.181 18.708 1.00 78.75 110 ALA A N 1
ATOM 896 C CA . ALA A 1 110 ? -15.554 -17.523 19.014 1.00 78.75 110 ALA A CA 1
ATOM 897 C C . ALA A 1 110 ? -14.497 -18.419 19.693 1.00 78.75 110 ALA A C 1
ATOM 899 O O . ALA A 1 110 ? -14.861 -19.337 20.423 1.00 78.75 110 ALA A O 1
ATOM 900 N N . THR A 1 111 ? -13.197 -18.150 19.502 1.00 79.56 111 THR A N 1
ATOM 901 C CA . THR A 1 111 ? -12.120 -18.853 20.230 1.00 79.56 111 THR A CA 1
ATOM 902 C C . THR A 1 111 ? -11.916 -18.351 21.659 1.00 79.56 111 THR A C 1
ATOM 904 O O . THR A 1 111 ? -11.293 -19.037 22.470 1.00 79.56 111 THR A O 1
ATOM 907 N N . LEU A 1 112 ? -12.437 -17.167 21.994 1.00 73.19 112 LEU A N 1
ATOM 908 C CA . LEU A 1 112 ? -12.325 -16.610 23.338 1.00 73.19 112 LEU A CA 1
ATOM 909 C C . LEU A 1 112 ? -13.301 -17.331 24.276 1.00 73.19 112 LEU A C 1
ATOM 911 O O . LEU A 1 112 ? -14.471 -16.984 24.380 1.00 73.19 112 LEU A O 1
ATOM 915 N N . THR A 1 113 ? -12.788 -18.305 25.024 1.00 55.84 113 THR A N 1
ATOM 916 C CA . THR A 1 113 ? -13.515 -19.063 26.058 1.00 55.84 113 THR A CA 1
ATOM 917 C C . THR A 1 113 ? -13.849 -18.256 27.319 1.00 55.84 113 THR A C 1
ATOM 919 O O . THR A 1 113 ? -14.583 -18.742 28.172 1.00 55.84 113 THR A O 1
ATOM 922 N N . ASN A 1 114 ? -13.369 -17.013 27.429 1.00 60.38 114 ASN A N 1
ATOM 923 C CA . ASN A 1 114 ? -13.635 -16.107 28.550 1.00 60.38 114 ASN A CA 1
ATOM 924 C C . ASN A 1 114 ? -14.486 -14.911 28.102 1.00 60.38 114 ASN A C 1
ATOM 926 O O . ASN A 1 114 ? -14.038 -13.759 28.124 1.00 60.38 114 ASN A O 1
ATOM 930 N N . THR A 1 115 ? -15.723 -15.175 27.685 1.00 57.56 115 THR A N 1
ATOM 931 C CA . THR A 1 115 ? -16.751 -14.143 27.501 1.00 57.56 115 THR A CA 1
ATOM 932 C C . THR A 1 115 ? -17.211 -13.643 28.867 1.00 57.56 115 THR A C 1
ATOM 934 O O . THR A 1 115 ? -18.228 -14.078 29.394 1.00 57.56 115 THR A O 1
ATOM 937 N N . VAL A 1 116 ? -16.421 -12.756 29.468 1.00 61.09 116 VAL A N 1
ATOM 938 C CA . VAL A 1 116 ? -16.830 -12.033 30.671 1.00 61.09 116 VAL A CA 1
ATOM 939 C C . VAL A 1 116 ? -17.741 -10.881 30.240 1.00 61.09 116 VAL A C 1
ATOM 941 O O . VAL A 1 116 ? -17.276 -9.899 29.659 1.00 61.09 116 VAL A O 1
ATOM 944 N N . ASP A 1 117 ? -19.043 -11.026 30.467 1.00 62.38 117 ASP A N 1
ATOM 945 C CA . ASP A 1 117 ? -20.073 -10.019 30.196 1.00 62.38 117 ASP A CA 1
ATOM 946 C C . ASP A 1 117 ? -20.578 -9.345 31.489 1.00 62.38 117 ASP A C 1
ATOM 948 O O . ASP A 1 117 ? -20.276 -9.794 32.594 1.00 62.38 117 ASP A O 1
ATOM 952 N N . GLU A 1 118 ? -21.342 -8.249 31.372 1.00 61.62 118 GLU A N 1
ATOM 953 C CA . GLU A 1 118 ? -21.866 -7.453 32.500 1.00 61.62 118 GLU A CA 1
ATOM 954 C C . GLU A 1 118 ? -22.621 -8.271 33.564 1.00 61.62 118 GLU A C 1
ATOM 956 O O . GLU A 1 118 ? -22.794 -7.801 34.690 1.00 61.62 118 GLU A O 1
ATOM 961 N N . ASN A 1 119 ? -23.132 -9.447 33.201 1.00 64.06 119 ASN A N 1
ATOM 962 C CA . ASN A 1 119 ? -23.937 -10.304 34.062 1.00 64.06 119 ASN A CA 1
ATOM 963 C C . ASN A 1 119 ? -23.145 -11.506 34.599 1.00 64.06 119 ASN A C 1
ATOM 965 O O . ASN A 1 119 ? -23.596 -12.126 35.559 1.00 64.06 119 ASN A O 1
ATOM 969 N N . THR A 1 120 ? -21.980 -11.825 34.025 1.00 63.09 120 THR A N 1
ATOM 970 C CA . THR A 1 120 ? -21.105 -12.921 34.478 1.00 63.09 120 THR A CA 1
ATOM 971 C C . THR A 1 120 ? -19.917 -12.456 35.323 1.00 63.09 120 THR A C 1
ATOM 973 O O . THR A 1 120 ? -19.188 -13.293 35.850 1.00 63.09 120 THR A O 1
ATOM 976 N N . VAL A 1 121 ? -19.661 -11.146 35.428 1.00 66.44 121 VAL A N 1
ATOM 977 C CA . VAL A 1 121 ? -18.546 -10.619 36.238 1.00 66.44 121 VAL A CA 1
ATOM 978 C C . VAL A 1 121 ? -18.799 -10.912 37.720 1.00 66.44 121 VAL A C 1
ATOM 980 O O . VAL A 1 121 ? -19.749 -10.403 38.312 1.00 66.44 121 VAL A O 1
ATOM 983 N N . VAL A 1 122 ? -17.902 -11.687 38.328 1.00 63.59 122 VAL A N 1
ATOM 984 C CA . VAL A 1 122 ? -17.836 -11.924 39.777 1.00 63.59 122 VAL A CA 1
ATOM 985 C C . VAL A 1 122 ? -16.595 -11.250 40.366 1.00 63.59 122 VAL A C 1
ATOM 987 O O . VAL A 1 122 ? -15.605 -11.035 39.668 1.00 63.59 122 VAL A O 1
ATOM 990 N N . LEU A 1 123 ? -16.649 -10.889 41.650 1.00 60.50 123 LEU A N 1
ATOM 991 C CA . LEU A 1 123 ? -15.525 -10.271 42.356 1.00 60.50 123 LEU A CA 1
ATOM 992 C C . LEU A 1 123 ? -14.374 -11.269 42.536 1.00 60.50 123 LEU A C 1
ATOM 994 O O . LEU A 1 123 ? -14.530 -12.284 43.212 1.00 60.50 123 LEU A O 1
ATOM 998 N N . SER A 1 124 ? -13.204 -10.951 41.984 1.00 58.56 124 SER A N 1
ATOM 999 C CA . SER A 1 124 ? -11.968 -11.695 42.236 1.00 58.56 124 SER A CA 1
ATOM 1000 C C . SER A 1 124 ? -11.370 -11.307 43.593 1.00 58.56 124 SER A C 1
ATOM 1002 O O . SER A 1 124 ? -11.070 -10.139 43.829 1.00 58.56 124 SER A O 1
ATOM 1004 N N . THR A 1 125 ? -11.160 -12.280 44.483 1.00 56.81 125 THR A N 1
ATOM 1005 C CA . THR A 1 125 ? -10.627 -12.073 45.847 1.00 56.81 125 THR A CA 1
ATOM 1006 C C . THR A 1 125 ? -9.113 -12.316 45.961 1.00 56.81 125 THR A C 1
ATOM 1008 O O . THR A 1 125 ? -8.605 -12.574 47.052 1.00 56.81 125 THR A O 1
ATOM 1011 N N . GLU A 1 126 ? -8.369 -12.300 44.851 1.00 56.22 126 GLU A N 1
ATOM 1012 C CA . GLU A 1 126 ? -6.934 -12.613 44.847 1.00 56.22 126 GLU A CA 1
ATOM 1013 C C . GLU A 1 126 ? -6.092 -11.488 45.465 1.00 56.22 126 GLU A C 1
ATOM 1015 O O . GLU A 1 126 ? -5.984 -10.394 44.912 1.00 56.22 126 GLU A O 1
ATOM 1020 N N . ALA A 1 127 ? -5.426 -11.786 46.585 1.00 51.41 127 ALA A N 1
ATOM 1021 C CA . ALA A 1 127 ? -4.675 -10.826 47.401 1.00 51.41 127 ALA A CA 1
ATOM 1022 C C . ALA A 1 127 ? -3.620 -9.993 46.639 1.00 51.41 127 ALA A C 1
ATOM 1024 O O . ALA A 1 127 ? -3.332 -8.869 47.043 1.00 51.41 127 ALA A O 1
ATOM 1025 N N . GLY A 1 128 ? -3.061 -10.512 45.538 1.00 55.22 128 GLY A N 1
ATOM 1026 C CA . GLY A 1 128 ? -2.081 -9.800 44.708 1.00 55.22 128 GLY A CA 1
ATOM 1027 C C . GLY A 1 128 ? -2.674 -8.663 43.869 1.00 55.22 128 GLY A C 1
ATOM 1028 O O . GLY A 1 128 ? -1.989 -7.674 43.625 1.00 55.22 128 GLY A O 1
ATOM 1029 N N . VAL A 1 129 ? -3.949 -8.768 43.479 1.00 50.94 129 VAL A N 1
ATOM 1030 C CA . VAL A 1 129 ? -4.667 -7.703 42.764 1.00 50.94 129 VAL A CA 1
ATOM 1031 C C . VAL A 1 129 ? -5.069 -6.603 43.745 1.00 50.94 129 VAL A C 1
ATOM 1033 O O . VAL A 1 129 ? -4.905 -5.437 43.431 1.00 50.94 129 VAL A O 1
ATOM 1036 N N . LEU A 1 130 ? -5.499 -6.950 44.962 1.00 47.78 130 LEU A N 1
ATOM 1037 C CA . LEU A 1 130 ? -6.034 -6.014 45.969 1.00 47.78 130 LEU A CA 1
ATOM 1038 C C . LEU A 1 130 ? -4.965 -5.096 46.612 1.00 47.78 130 LEU A C 1
ATOM 1040 O O . LEU A 1 130 ? -5.301 -4.099 47.246 1.00 47.78 130 LEU A O 1
ATOM 1044 N N . ALA A 1 131 ? -3.675 -5.427 46.489 1.00 45.25 131 ALA A N 1
ATOM 1045 C CA . ALA A 1 131 ? -2.608 -4.837 47.307 1.00 45.25 131 ALA A CA 1
ATOM 1046 C C . ALA A 1 131 ? -2.133 -3.430 46.883 1.00 45.25 131 ALA A C 1
ATOM 1048 O O . ALA A 1 131 ? -1.404 -2.786 47.638 1.00 45.25 131 ALA A O 1
ATOM 1049 N N . SER A 1 132 ? -2.502 -2.932 45.700 1.00 41.97 132 SER A N 1
ATOM 1050 C CA . SER A 1 132 ? -1.894 -1.725 45.110 1.00 41.97 132 SER A CA 1
ATOM 1051 C C . SER A 1 132 ? -2.760 -0.456 45.119 1.00 41.97 132 SER A C 1
ATOM 1053 O O . SER A 1 132 ? -2.301 0.577 44.623 1.00 41.97 132 SER A O 1
ATOM 1055 N N . GLY A 1 133 ? -3.978 -0.465 45.677 1.00 41.38 133 GLY A N 1
ATOM 1056 C CA . GLY A 1 133 ? -4.920 0.647 45.494 1.00 41.38 133 GLY A CA 1
ATOM 1057 C C . GLY A 1 133 ? -5.393 1.300 46.789 1.00 41.38 133 GLY A C 1
ATOM 1058 O O . GLY A 1 133 ? -5.627 0.651 47.802 1.00 41.38 133 GLY A O 1
ATOM 1059 N N . ARG A 1 134 ? -5.533 2.625 46.763 1.00 51.06 134 ARG A N 1
ATOM 1060 C CA . ARG A 1 134 ? -6.089 3.435 47.856 1.00 51.06 134 ARG A CA 1
ATOM 1061 C C . ARG A 1 134 ? -6.911 4.547 47.215 1.00 51.06 134 ARG A C 1
ATOM 1063 O O . ARG A 1 134 ? -6.281 5.425 46.632 1.00 51.06 134 ARG A O 1
ATOM 1070 N N . ALA A 1 135 ? -8.253 4.527 47.261 1.00 53.28 135 ALA A N 1
ATOM 1071 C CA . ALA A 1 135 ? -9.038 5.703 46.828 1.00 53.28 135 ALA A CA 1
ATOM 1072 C C . ALA A 1 135 ? -10.569 5.712 47.030 1.00 53.28 135 ALA A C 1
ATOM 1074 O O . ALA A 1 135 ? -11.100 6.818 46.989 1.00 53.28 135 ALA A O 1
ATOM 1075 N N . THR A 1 136 ? -11.305 4.603 47.180 1.00 55.78 136 THR A N 1
ATOM 1076 C CA . THR A 1 136 ? -12.778 4.650 46.999 1.00 55.78 136 THR A CA 1
ATOM 1077 C C . THR A 1 136 ? -13.567 4.746 48.314 1.00 55.78 136 THR A C 1
ATOM 1079 O O . THR A 1 136 ? -13.285 4.062 49.301 1.00 55.78 136 THR A O 1
ATOM 1082 N N . ASP A 1 137 ? -14.554 5.641 48.344 1.00 60.03 137 ASP A N 1
ATOM 1083 C CA . ASP A 1 137 ? -15.562 5.795 49.394 1.00 60.03 137 ASP A CA 1
ATOM 1084 C C . ASP A 1 137 ? -16.852 5.028 49.035 1.00 60.03 137 ASP A C 1
ATOM 1086 O O . ASP A 1 137 ? -16.959 4.403 47.983 1.00 60.03 137 ASP A O 1
ATOM 1090 N N . ALA A 1 138 ? -17.829 4.991 49.948 1.00 66.06 138 ALA A N 1
ATOM 1091 C CA . ALA A 1 138 ? -19.071 4.227 49.762 1.00 66.06 138 ALA A CA 1
ATOM 1092 C C . ALA A 1 138 ? -20.148 4.944 48.918 1.00 66.06 138 ALA A C 1
ATOM 1094 O O . ALA A 1 138 ? -21.274 4.448 48.820 1.00 66.06 138 ALA A O 1
ATOM 1095 N N . HIS A 1 139 ? -19.826 6.102 48.334 1.00 70.69 139 HIS A N 1
ATOM 1096 C CA . HIS A 1 139 ? -20.771 6.940 47.598 1.00 70.69 139 HIS A CA 1
ATOM 1097 C C . HIS A 1 139 ? -20.512 6.842 46.096 1.00 70.69 139 HIS A C 1
ATOM 1099 O O . HIS A 1 139 ? -19.371 6.919 45.647 1.00 70.69 139 HIS A O 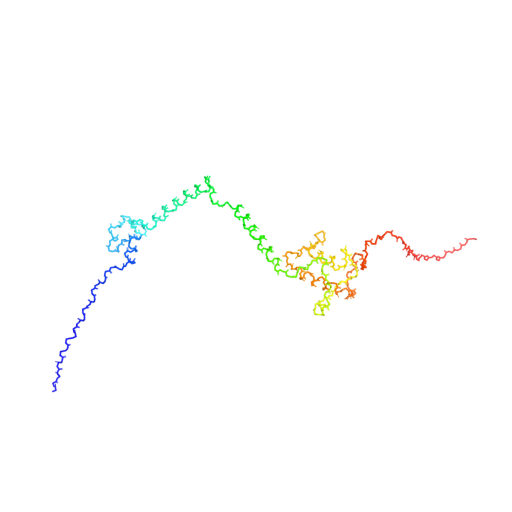1
ATOM 1105 N N . TRP A 1 140 ? -21.573 6.656 45.314 1.00 72.19 140 TRP A N 1
ATOM 1106 C CA . TRP A 1 140 ? -21.465 6.385 43.885 1.00 72.19 140 TRP A CA 1
ATOM 1107 C C . TRP A 1 140 ? -22.450 7.226 43.077 1.00 72.19 140 TRP A C 1
ATOM 1109 O O . TRP A 1 140 ? -23.624 7.343 43.416 1.00 72.19 140 TRP A O 1
ATOM 1119 N N . ILE A 1 141 ? -21.976 7.776 41.956 1.00 73.56 141 ILE A N 1
ATOM 1120 C CA . ILE A 1 141 ? -22.800 8.548 41.006 1.00 73.56 141 ILE A CA 1
ATOM 1121 C C . ILE A 1 141 ? -23.514 7.618 40.008 1.00 73.56 141 ILE A C 1
ATOM 1123 O O . ILE A 1 141 ? -24.617 7.910 39.559 1.00 73.56 141 ILE A O 1
ATOM 1127 N N . HIS A 1 142 ? -22.887 6.489 39.661 1.00 70.38 142 HIS A N 1
ATOM 1128 C CA . HIS A 1 142 ? -23.359 5.561 38.620 1.00 70.38 142 HIS A CA 1
ATOM 1129 C C . HIS A 1 142 ? -23.696 4.157 39.158 1.00 70.38 142 HIS A C 1
ATOM 1131 O O . HIS A 1 142 ? -23.868 3.214 38.384 1.00 70.38 142 HIS A O 1
ATOM 1137 N N . GLY A 1 143 ? -23.824 4.034 40.483 1.00 72.00 143 GLY A N 1
ATOM 1138 C CA . GLY A 1 143 ? -23.999 2.776 41.209 1.00 72.00 143 GLY A CA 1
ATOM 1139 C C . GLY A 1 143 ? -22.670 2.075 41.513 1.00 72.00 143 GLY A C 1
ATOM 1140 O O . GLY A 1 143 ? -21.778 2.029 40.670 1.00 72.00 143 GLY A O 1
ATOM 1141 N N . GLY A 1 144 ? -22.537 1.542 42.729 1.00 73.88 144 GLY A N 1
ATOM 1142 C CA . GLY A 1 144 ? -21.310 0.906 43.232 1.00 73.88 144 GLY A CA 1
ATOM 1143 C C . GLY A 1 144 ? -21.221 -0.603 43.020 1.00 73.88 144 GLY A C 1
ATOM 1144 O O . GLY A 1 144 ? -20.228 -1.219 43.392 1.00 73.88 144 GLY A O 1
ATOM 1145 N N . GLY A 1 145 ? -22.251 -1.213 42.429 1.00 77.94 145 GLY A N 1
ATOM 1146 C CA . GLY A 1 145 ? -22.262 -2.645 42.153 1.00 77.94 145 GLY A CA 1
ATOM 1147 C C . GLY A 1 145 ? -21.257 -3.034 41.069 1.00 77.94 145 GLY A C 1
ATOM 1148 O O . GLY A 1 145 ? -20.977 -2.261 40.151 1.00 77.94 145 GLY A O 1
ATOM 1149 N N . VAL A 1 146 ? -20.780 -4.278 41.122 1.00 78.81 146 VAL A N 1
ATOM 1150 C CA . VAL A 1 146 ? -19.843 -4.876 40.149 1.00 78.81 146 VAL A CA 1
ATOM 1151 C C . VAL A 1 146 ? -20.267 -4.605 38.705 1.00 78.81 146 VAL A C 1
ATOM 1153 O O . VAL A 1 146 ? -19.482 -4.123 37.891 1.00 78.81 146 VAL A O 1
ATOM 1156 N N . LYS A 1 147 ? -21.546 -4.830 38.400 1.00 82.50 147 LYS A N 1
ATOM 1157 C CA . LYS A 1 147 ? -22.127 -4.603 37.074 1.00 82.50 147 LYS A CA 1
ATOM 1158 C C . LYS A 1 147 ? -22.092 -3.134 36.644 1.00 82.50 147 LYS A C 1
ATOM 1160 O O . LYS A 1 147 ? -21.812 -2.836 35.481 1.00 82.50 147 LYS A O 1
ATOM 1165 N N . ASN A 1 148 ? -22.370 -2.215 37.565 1.00 81.88 148 ASN A N 1
ATOM 1166 C CA . ASN A 1 148 ? -22.384 -0.778 37.311 1.00 81.88 148 ASN A CA 1
ATOM 1167 C C . ASN A 1 148 ? -20.978 -0.251 37.032 1.00 81.88 148 ASN A C 1
ATOM 1169 O O . ASN A 1 148 ? -20.768 0.432 36.030 1.00 81.88 148 ASN A O 1
ATOM 1173 N N . VAL A 1 149 ? -20.007 -0.628 37.864 1.00 82.44 149 VAL A N 1
ATOM 1174 C CA . VAL A 1 149 ? -18.599 -0.243 37.702 1.00 82.44 149 VAL A CA 1
ATOM 1175 C C . VAL A 1 149 ? -18.034 -0.823 36.401 1.00 82.44 149 VAL A C 1
ATOM 1177 O O . VAL A 1 149 ? -17.447 -0.085 35.609 1.00 82.44 149 VAL A O 1
ATOM 1180 N N . PHE A 1 150 ? -18.309 -2.097 36.108 1.00 84.50 150 PHE A N 1
ATOM 1181 C CA . PHE A 1 150 ? -17.901 -2.737 34.855 1.00 84.50 150 PHE A CA 1
ATOM 1182 C C . PHE A 1 150 ? -18.481 -2.024 33.623 1.00 84.50 150 PHE A C 1
ATOM 1184 O O . PHE A 1 150 ? -17.750 -1.707 32.683 1.00 84.50 150 PHE A O 1
ATOM 1191 N N . SER A 1 151 ? -19.782 -1.711 33.638 1.00 84.56 151 SER A N 1
ATOM 1192 C CA . SER A 1 151 ? -20.454 -1.001 32.538 1.00 84.56 151 SER A CA 1
ATOM 1193 C C . SER A 1 151 ? -19.893 0.409 32.349 1.00 84.56 151 SER A C 1
ATOM 1195 O O . SER A 1 151 ? -19.659 0.845 31.223 1.00 84.56 151 SER A O 1
ATOM 1197 N N . THR A 1 152 ? -19.623 1.100 33.456 1.00 86.44 152 THR A N 1
ATOM 1198 C CA . THR A 1 152 ? -19.058 2.453 33.491 1.00 86.44 152 THR A CA 1
ATOM 1199 C C . THR A 1 152 ? -17.665 2.467 32.853 1.00 86.44 152 THR A C 1
ATOM 1201 O O . THR A 1 152 ? -17.405 3.288 31.978 1.00 86.44 152 THR A O 1
ATOM 1204 N N . ILE A 1 153 ? -16.795 1.502 33.171 1.00 86.38 153 ILE A N 1
ATOM 1205 C CA . ILE A 1 153 ? -15.460 1.374 32.553 1.00 86.38 153 ILE A CA 1
ATOM 1206 C C . ILE A 1 153 ? -15.569 0.985 31.071 1.00 86.38 153 ILE A C 1
ATOM 1208 O O . ILE A 1 153 ? -14.906 1.569 30.212 1.00 86.38 153 ILE A O 1
ATOM 1212 N N . LYS A 1 154 ? -16.428 0.016 30.740 1.00 84.88 154 LYS A N 1
ATOM 1213 C CA . LYS A 1 154 ? -16.579 -0.487 29.370 1.00 84.88 154 LYS A CA 1
ATOM 1214 C C . LYS A 1 154 ? -17.104 0.594 28.425 1.00 84.88 154 LYS A C 1
ATOM 1216 O O . LYS A 1 154 ? -16.491 0.863 27.389 1.00 84.88 154 LYS A O 1
ATOM 1221 N N . TYR A 1 155 ? -18.205 1.251 28.774 1.00 86.00 155 TYR A N 1
ATOM 1222 C CA . TYR A 1 155 ? -18.870 2.222 27.900 1.00 86.00 155 TYR A CA 1
ATOM 1223 C C . TYR A 1 155 ? -18.398 3.665 28.098 1.00 86.00 155 TYR A C 1
ATOM 1225 O O . TYR A 1 155 ? -18.539 4.466 27.176 1.00 86.00 155 TYR A O 1
ATOM 1233 N N . GLY A 1 156 ? -17.763 3.980 29.227 1.00 85.81 156 GLY A N 1
ATOM 1234 C CA . GLY A 1 156 ? -17.394 5.348 29.578 1.00 85.81 156 GLY A CA 1
ATOM 1235 C C . GLY A 1 156 ? -18.603 6.187 30.009 1.00 85.81 156 GLY A C 1
ATOM 1236 O O . GLY A 1 156 ? -19.753 5.763 29.908 1.00 85.81 156 GLY A O 1
ATOM 1237 N N . VAL A 1 157 ? -18.337 7.413 30.462 1.00 82.75 157 VAL A N 1
ATOM 1238 C CA . VAL A 1 157 ? -19.359 8.434 30.751 1.00 82.75 157 VAL A CA 1
ATOM 1239 C C . VAL A 1 157 ? -18.880 9.757 30.144 1.00 82.75 157 VAL A C 1
ATOM 1241 O O . VAL A 1 157 ? -18.242 10.560 30.834 1.00 82.75 157 VAL A O 1
ATOM 1244 N N . PRO A 1 158 ? -19.144 9.996 28.844 1.00 80.31 158 PRO A N 1
ATOM 1245 C CA . PRO A 1 158 ? -18.626 11.166 28.132 1.00 80.31 158 PRO A CA 1
ATOM 1246 C C . PRO A 1 158 ? -19.057 12.499 28.752 1.00 80.31 158 PRO A C 1
ATOM 1248 O O . PRO A 1 158 ? -18.255 13.424 28.837 1.00 80.31 158 PRO A O 1
ATOM 1251 N N . GLU A 1 159 ? -20.284 12.575 29.276 1.00 78.25 159 GLU A N 1
ATOM 1252 C CA . GLU A 1 159 ? -20.822 13.769 29.951 1.00 78.25 159 GLU A CA 1
ATOM 1253 C C . GLU A 1 159 ? -20.051 14.154 31.222 1.00 78.25 159 GLU A C 1
ATOM 1255 O O . GLU A 1 159 ? -20.087 15.305 31.656 1.00 78.25 159 GLU A O 1
ATOM 1260 N N . LYS A 1 160 ? -19.342 13.193 31.827 1.00 76.69 160 LYS A N 1
ATOM 1261 C CA . LYS A 1 160 ? -18.498 13.381 33.015 1.00 76.69 160 LYS A CA 1
ATOM 1262 C C . LYS A 1 160 ? -17.005 13.239 32.700 1.00 76.69 160 LYS A C 1
ATOM 1264 O O . LYS A 1 160 ? -16.193 13.161 33.616 1.00 76.69 160 LYS A O 1
ATOM 1269 N N . GLY A 1 161 ? -16.639 13.232 31.415 1.00 75.19 161 GLY A N 1
ATOM 1270 C CA . GLY A 1 161 ? -15.250 13.230 30.952 1.00 75.19 161 GLY A CA 1
ATOM 1271 C C . GLY A 1 161 ? -14.539 11.875 31.005 1.00 75.19 161 GLY A C 1
ATOM 1272 O O . GLY A 1 161 ? -13.321 11.839 30.845 1.00 75.19 161 GLY A O 1
ATOM 1273 N N . MET A 1 162 ? -15.253 10.761 31.208 1.00 80.19 162 MET A N 1
ATOM 1274 C CA . MET A 1 162 ? -14.638 9.431 31.212 1.00 80.19 162 MET A CA 1
ATOM 1275 C C . MET A 1 162 ? -14.746 8.760 29.839 1.00 80.19 162 MET A C 1
ATOM 1277 O O . MET A 1 162 ? -15.847 8.516 29.341 1.00 80.19 162 MET A O 1
ATOM 1281 N N . ILE A 1 163 ? -13.595 8.440 29.242 1.00 87.06 163 ILE A N 1
ATOM 1282 C CA . ILE A 1 163 ? -13.507 7.750 27.949 1.00 87.06 163 ILE A CA 1
ATOM 1283 C C . ILE A 1 163 ? -14.020 6.303 28.035 1.00 87.06 163 ILE A C 1
ATOM 1285 O O . ILE A 1 163 ? -13.987 5.682 29.096 1.00 87.06 163 ILE A O 1
ATOM 1289 N N . SER A 1 164 ? -14.480 5.754 26.907 1.00 87.50 164 SER A N 1
ATOM 1290 C CA . SER A 1 164 ? -14.821 4.330 26.797 1.00 87.50 164 SER A CA 1
ATOM 1291 C C . SER A 1 164 ? -13.549 3.495 26.675 1.00 87.50 164 SER A C 1
ATOM 1293 O O . SER A 1 164 ? -12.741 3.730 25.775 1.00 87.50 164 SER A O 1
ATOM 1295 N N . TRP A 1 165 ? -13.397 2.484 27.532 1.00 86.69 165 TRP A N 1
ATOM 1296 C CA . TRP A 1 165 ? -12.231 1.596 27.513 1.00 86.69 165 TRP A CA 1
ATOM 1297 C C . TRP A 1 165 ? -12.437 0.314 26.695 1.00 86.69 165 TRP A C 1
ATOM 1299 O O . TRP A 1 165 ? -11.486 -0.444 26.514 1.00 86.69 165 TRP A O 1
ATOM 1309 N N . LYS A 1 166 ? -13.634 0.077 26.131 1.00 82.62 166 LYS A N 1
ATOM 1310 C CA . LYS A 1 166 ? -13.962 -1.1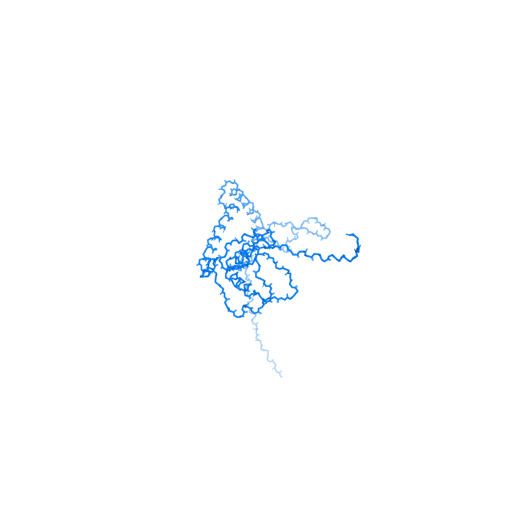45 25.359 1.00 82.62 166 LYS A CA 1
ATOM 1311 C C . LYS A 1 166 ? -13.042 -1.426 24.165 1.00 82.62 166 LYS A C 1
ATOM 1313 O O . LYS A 1 166 ? -12.983 -2.559 23.707 1.00 82.62 166 LYS A O 1
ATOM 1318 N N . THR A 1 167 ? -12.409 -0.395 23.604 1.00 83.62 167 THR A N 1
ATOM 1319 C CA . THR A 1 167 ? -11.514 -0.521 22.442 1.00 83.62 167 THR A CA 1
ATOM 1320 C C . THR A 1 167 ? -10.059 -0.752 22.838 1.00 83.62 167 THR A C 1
ATOM 1322 O O . THR A 1 167 ? -9.266 -1.144 21.990 1.00 83.62 167 THR A O 1
ATOM 1325 N N . GLN A 1 168 ? -9.708 -0.498 24.102 1.00 84.31 168 GLN A N 1
ATOM 1326 C CA . GLN A 1 168 ? -8.336 -0.555 24.610 1.00 84.31 168 GLN A CA 1
ATOM 1327 C C . GLN A 1 168 ? -8.109 -1.738 25.560 1.00 84.31 168 GLN A C 1
ATOM 1329 O O . GLN A 1 168 ? -6.988 -2.228 25.640 1.00 84.31 168 GLN A O 1
ATOM 1334 N N . LEU A 1 169 ? -9.151 -2.201 26.259 1.00 82.44 169 LEU A N 1
ATOM 1335 C CA . LEU A 1 169 ? -9.077 -3.273 27.254 1.00 82.44 169 LEU A CA 1
ATOM 1336 C C . LEU A 1 169 ? -9.990 -4.446 26.888 1.00 82.44 169 LEU A C 1
ATOM 1338 O O . LEU A 1 169 ? -11.123 -4.259 26.435 1.00 82.44 169 LEU A O 1
ATOM 1342 N N . LYS A 1 170 ? -9.516 -5.670 27.134 1.00 83.25 170 LYS A N 1
ATOM 1343 C CA . LYS A 1 170 ? -10.302 -6.902 26.967 1.00 83.25 170 LYS A CA 1
ATOM 1344 C C . LYS A 1 170 ? -11.335 -7.032 28.097 1.00 83.25 170 LYS A C 1
ATOM 1346 O O . LYS A 1 170 ? -11.061 -6.607 29.217 1.00 83.25 170 LYS A O 1
ATOM 1351 N N . PRO A 1 171 ? -12.488 -7.695 27.884 1.00 82.19 171 PRO A N 1
ATOM 1352 C CA . PRO A 1 171 ? -13.510 -7.839 28.928 1.00 82.19 171 PRO A CA 1
ATOM 1353 C C . PRO A 1 171 ? -13.002 -8.479 30.232 1.00 82.19 171 PRO A C 1
ATOM 1355 O O . PRO A 1 171 ? -13.378 -8.041 31.316 1.00 82.19 171 PRO A O 1
ATOM 1358 N N . ALA A 1 172 ? -12.085 -9.448 30.143 1.00 78.75 172 ALA A N 1
ATOM 1359 C CA . ALA A 1 172 ? -11.439 -10.046 31.313 1.00 78.75 172 ALA A CA 1
ATOM 1360 C C . ALA A 1 172 ? -10.563 -9.044 32.097 1.00 78.75 172 ALA A C 1
ATOM 1362 O O . ALA A 1 172 ? -10.539 -9.070 33.325 1.00 78.75 172 ALA A O 1
ATOM 1363 N N . GLU A 1 173 ? -9.885 -8.124 31.404 1.00 81.12 173 GLU A N 1
ATOM 1364 C CA . GLU A 1 173 ? -9.081 -7.063 32.027 1.00 81.12 173 GLU A CA 1
ATOM 1365 C C . GLU A 1 173 ? -9.985 -6.019 32.698 1.00 81.12 173 GLU A C 1
ATOM 1367 O O . GLU A 1 173 ? -9.703 -5.574 33.809 1.00 81.12 173 GLU A O 1
ATOM 1372 N N . ILE A 1 174 ? -11.121 -5.684 32.072 1.00 83.19 174 ILE A N 1
ATOM 1373 C CA . ILE A 1 174 ? -12.140 -4.793 32.653 1.00 83.19 174 ILE A CA 1
ATOM 1374 C C . ILE A 1 174 ? -12.750 -5.419 33.917 1.00 83.19 174 ILE A C 1
ATOM 1376 O O . ILE A 1 174 ? -12.970 -4.720 34.908 1.00 83.19 174 ILE A O 1
ATOM 1380 N N . ALA A 1 175 ? -12.986 -6.732 33.924 1.00 79.88 175 ALA A N 1
ATOM 1381 C CA . ALA A 1 175 ? -13.474 -7.457 35.096 1.00 79.88 175 ALA A CA 1
ATOM 1382 C C . ALA A 1 175 ? -12.460 -7.451 36.250 1.00 79.88 175 ALA A C 1
ATOM 1384 O O . ALA A 1 175 ? -12.826 -7.125 37.380 1.00 79.88 175 ALA A O 1
ATOM 1385 N N . ALA A 1 176 ? -11.181 -7.711 35.960 1.00 80.75 176 ALA A N 1
ATOM 1386 C CA . ALA A 1 176 ? -10.108 -7.629 36.950 1.00 80.75 176 ALA A CA 1
ATOM 1387 C C . ALA A 1 176 ? -9.980 -6.211 37.540 1.00 80.75 176 ALA A C 1
ATOM 1389 O O . ALA A 1 176 ? -9.900 -6.043 38.759 1.00 80.75 176 ALA A O 1
ATOM 1390 N N . LEU A 1 177 ? -10.055 -5.178 36.694 1.00 81.12 177 LEU A N 1
ATOM 1391 C CA . LEU A 1 177 ? -10.035 -3.781 37.131 1.00 81.12 177 LEU A CA 1
ATOM 1392 C C . LEU A 1 177 ? -11.264 -3.426 37.982 1.00 81.12 177 LEU A C 1
ATOM 1394 O O . LEU A 1 177 ? -11.142 -2.707 38.970 1.00 81.12 177 LEU A O 1
ATOM 1398 N N . THR A 1 178 ? -12.434 -3.967 37.639 1.00 82.06 178 THR A N 1
ATOM 1399 C CA . THR A 1 178 ? -13.668 -3.793 38.417 1.00 82.06 178 THR A CA 1
ATOM 1400 C C . THR A 1 178 ? -13.526 -4.392 39.816 1.00 82.06 178 THR A C 1
ATOM 1402 O O . THR A 1 178 ? -13.803 -3.706 40.800 1.00 82.06 178 THR A O 1
ATOM 1405 N N . SER A 1 179 ? -13.034 -5.634 39.931 1.00 80.38 179 SER A N 1
ATOM 1406 C CA . SER A 1 179 ? -12.772 -6.256 41.238 1.00 80.38 179 SER A CA 1
ATOM 1407 C C . SER A 1 179 ? -11.744 -5.481 42.053 1.00 80.38 179 SER A C 1
ATOM 1409 O O . SER A 1 179 ? -11.917 -5.291 43.255 1.00 80.38 179 SER A O 1
ATOM 1411 N N . TYR A 1 180 ? -10.715 -4.964 41.381 1.00 79.38 180 TYR A N 1
ATOM 1412 C CA . TYR A 1 180 ? -9.697 -4.149 42.012 1.00 79.38 180 TYR A CA 1
ATOM 1413 C C . TYR A 1 180 ? -10.285 -2.858 42.581 1.00 79.38 180 TYR A C 1
ATOM 1415 O O . TYR A 1 180 ? -10.109 -2.600 43.762 1.00 79.38 180 TYR A O 1
ATOM 1423 N N . ILE A 1 181 ? -11.044 -2.085 41.800 1.00 77.12 181 ILE A N 1
ATOM 1424 C CA . ILE A 1 181 ? -11.648 -0.816 42.244 1.00 77.12 181 ILE A CA 1
ATOM 1425 C C . ILE A 1 181 ? -12.585 -1.017 43.442 1.00 77.12 181 ILE A C 1
ATOM 1427 O O . ILE A 1 181 ? -12.551 -0.224 44.386 1.00 77.12 181 ILE A O 1
ATOM 1431 N N . ILE A 1 182 ? -13.392 -2.080 43.424 1.00 76.81 182 ILE A N 1
ATOM 1432 C CA . ILE A 1 182 ? -14.306 -2.405 44.529 1.00 76.81 182 ILE A CA 1
ATOM 1433 C C . ILE A 1 182 ? -13.525 -2.793 45.786 1.00 76.81 182 ILE A C 1
ATOM 1435 O O . ILE A 1 182 ? -13.884 -2.379 46.885 1.00 76.81 182 ILE A O 1
ATOM 1439 N N . SER A 1 183 ? -12.398 -3.493 45.637 1.00 71.62 183 SER A N 1
ATOM 1440 C CA . SER A 1 183 ? -11.536 -3.826 46.774 1.00 71.62 183 SER A CA 1
ATOM 1441 C C . SER A 1 183 ? -10.917 -2.623 47.483 1.00 71.62 183 SER A C 1
ATOM 1443 O O . SER A 1 183 ? -10.470 -2.752 48.620 1.00 71.62 183 SER A O 1
ATOM 1445 N N . LEU A 1 184 ? -10.905 -1.445 46.848 1.00 68.75 184 LEU A N 1
ATOM 1446 C CA . LEU A 1 184 ? -10.320 -0.240 47.440 1.00 68.75 184 LEU A CA 1
ATOM 1447 C C . LEU A 1 184 ? -11.279 0.473 48.406 1.00 68.75 184 LEU A C 1
ATOM 1449 O O . LEU A 1 184 ? -10.862 1.432 49.069 1.00 68.75 184 LEU A O 1
ATOM 1453 N N . GLN A 1 185 ? -12.538 0.026 48.493 1.00 68.50 185 GLN A N 1
ATOM 1454 C CA . GLN A 1 185 ? -13.592 0.706 49.239 1.00 68.50 185 GLN A CA 1
ATOM 1455 C C . GLN A 1 185 ? -13.285 0.719 50.744 1.00 68.50 185 GLN A C 1
ATOM 1457 O O . GLN A 1 185 ? -13.052 -0.319 51.359 1.00 68.50 185 GLN A O 1
ATOM 1462 N N . GLY A 1 186 ? -13.297 1.906 51.359 1.00 58.41 186 GLY A N 1
ATOM 1463 C CA . GLY A 1 186 ? -13.136 2.068 52.814 1.00 58.41 186 GLY A CA 1
ATOM 1464 C C . GLY A 1 186 ? -11.693 2.222 53.314 1.00 58.41 186 GLY A C 1
ATOM 1465 O O . GLY A 1 186 ? -11.472 2.311 54.518 1.00 58.41 186 GLY A O 1
ATOM 1466 N N . THR A 1 187 ? -10.706 2.330 52.420 1.00 59.22 187 THR A N 1
ATOM 1467 C CA . THR A 1 187 ? -9.274 2.502 52.765 1.00 59.22 187 THR A CA 1
ATOM 1468 C C . THR A 1 187 ? -8.805 3.972 52.763 1.00 59.22 187 THR A C 1
ATOM 1470 O O . THR A 1 187 ? -7.648 4.285 52.458 1.00 59.22 187 THR A O 1
ATOM 1473 N N . GLY A 1 188 ? -9.721 4.893 53.083 1.00 54.31 188 GLY A N 1
ATOM 1474 C CA . GLY A 1 188 ? -9.561 6.341 52.923 1.00 54.31 188 GLY A CA 1
ATOM 1475 C C . GLY A 1 188 ? -8.597 7.048 53.892 1.00 54.31 188 GLY A C 1
ATOM 1476 O O . GLY A 1 188 ? -8.193 6.511 54.921 1.00 54.31 188 GLY A O 1
ATOM 1477 N N . SER A 1 189 ? -8.227 8.290 53.559 1.00 52.25 189 SER A N 1
ATOM 1478 C CA . SER A 1 189 ? -7.353 9.184 54.339 1.00 52.25 189 SER A CA 1
ATOM 1479 C C . SER A 1 189 ? -8.030 10.539 54.568 1.00 52.25 189 SER A C 1
ATOM 1481 O O . SER A 1 189 ? -8.818 10.993 53.743 1.00 52.25 189 SER A O 1
ATOM 1483 N N . ALA A 1 190 ? -7.677 11.223 55.661 1.00 53.56 190 ALA A N 1
ATOM 1484 C CA . ALA A 1 190 ? -8.275 12.488 56.102 1.00 53.56 190 ALA A CA 1
ATOM 1485 C C . ALA A 1 190 ? -8.160 13.668 55.106 1.00 53.56 190 ALA A C 1
ATOM 1487 O O . ALA A 1 190 ? -8.762 14.712 55.333 1.00 53.56 190 ALA A O 1
ATOM 1488 N N . THR A 1 191 ? -7.397 13.531 54.016 1.00 56.22 191 THR A N 1
ATOM 1489 C CA . THR A 1 191 ? -7.195 14.574 52.987 1.00 56.22 191 THR A CA 1
ATOM 1490 C C . THR A 1 191 ? -8.017 14.338 51.708 1.00 56.22 191 THR A C 1
ATOM 1492 O O . THR A 1 191 ? -7.784 14.990 50.691 1.00 56.22 191 THR A O 1
ATOM 1495 N N . GLN A 1 192 ? -8.956 13.388 51.706 1.00 57.62 192 GLN A N 1
ATOM 1496 C CA . GLN A 1 192 ? -9.775 13.092 50.527 1.00 57.62 192 GLN A CA 1
ATOM 1497 C C . GLN A 1 192 ? -10.873 14.137 50.287 1.00 57.62 192 GLN A C 1
ATOM 1499 O O . GLN A 1 192 ? -11.349 14.803 51.207 1.00 57.62 192 GLN A O 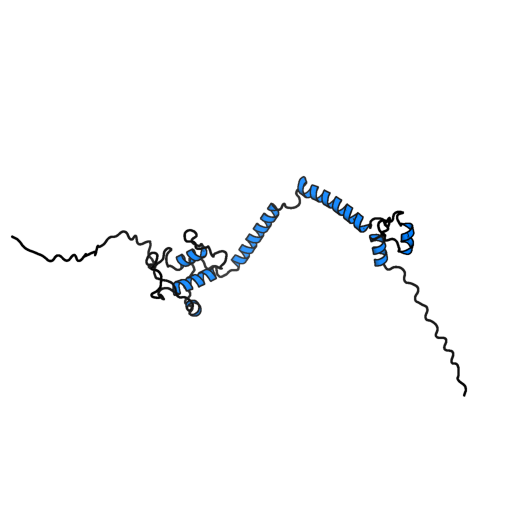1
ATOM 1504 N N . LYS A 1 193 ? -11.266 14.285 49.014 1.00 59.50 193 LYS A N 1
ATOM 1505 C CA . LYS A 1 193 ? -12.420 15.108 48.626 1.00 59.50 193 LYS A CA 1
ATOM 1506 C C . LYS A 1 193 ? -13.683 14.573 49.303 1.00 59.50 193 LYS A C 1
ATOM 1508 O O . LYS A 1 193 ? -13.783 13.377 49.557 1.00 59.50 193 LYS A O 1
ATOM 1513 N N . ALA A 1 194 ? -14.632 15.471 49.567 1.00 57.88 194 ALA A N 1
ATOM 1514 C CA . ALA A 1 194 ? -15.927 15.084 50.110 1.00 57.88 194 ALA A CA 1
ATOM 1515 C C . ALA A 1 194 ? -16.612 14.053 49.189 1.00 57.88 194 ALA A C 1
ATOM 1517 O O . ALA A 1 194 ? -16.468 14.169 47.963 1.00 57.88 194 ALA A O 1
ATOM 1518 N N . PRO A 1 195 ? -17.340 13.082 49.766 1.00 64.44 195 PRO A N 1
ATOM 1519 C CA . PRO A 1 195 ? -18.010 12.040 49.005 1.00 64.44 195 PRO A CA 1
ATOM 1520 C C . PRO A 1 195 ? -18.967 12.621 47.967 1.00 64.44 195 PRO A C 1
ATOM 1522 O O . PRO A 1 195 ? -19.646 13.619 48.222 1.00 64.44 195 PRO A O 1
ATOM 1525 N N . GLN A 1 196 ? -19.006 12.004 46.787 1.00 56.06 196 GLN A N 1
ATOM 1526 C CA . GLN A 1 196 ? -19.882 12.408 45.687 1.00 56.06 196 GLN A CA 1
ATOM 1527 C C . GLN A 1 196 ? -20.832 11.272 45.310 1.00 56.06 196 GLN A C 1
ATOM 1529 O O . GLN A 1 196 ? -20.401 10.142 45.098 1.00 56.06 196 GLN A O 1
ATOM 1534 N N . GLY A 1 197 ? -22.116 11.595 45.156 1.00 66.38 197 GLY A N 1
ATOM 1535 C CA . GLY A 1 197 ? -23.161 10.623 44.832 1.00 66.38 197 GLY A CA 1
ATOM 1536 C C . GLY A 1 197 ? -23.872 10.072 46.068 1.00 66.38 197 GLY A C 1
ATOM 1537 O O . GLY A 1 197 ? -23.760 10.623 47.162 1.00 66.38 197 GLY A O 1
ATOM 1538 N N . GLU A 1 198 ? -24.627 8.996 45.873 1.00 65.88 198 GLU A N 1
ATOM 1539 C CA . GLU A 1 198 ? -25.463 8.389 46.912 1.00 65.88 198 GLU A CA 1
ATOM 1540 C C . GLU A 1 198 ? -24.778 7.171 47.533 1.00 65.88 198 GLU A C 1
ATOM 1542 O O . GLU A 1 198 ? -23.988 6.486 46.876 1.00 65.88 198 GLU A O 1
ATOM 1547 N N . LEU A 1 199 ? -25.076 6.899 48.808 1.00 68.81 199 LEU A N 1
ATOM 1548 C CA . LEU A 1 199 ? -24.576 5.708 49.489 1.00 68.81 199 LEU A CA 1
ATOM 1549 C C . LEU A 1 199 ? -25.136 4.465 48.796 1.00 68.81 199 LEU A C 1
ATOM 1551 O O . LEU A 1 199 ? -26.348 4.265 48.724 1.00 68.81 199 LEU A O 1
ATOM 1555 N N . TRP A 1 200 ? -24.243 3.617 48.298 1.00 65.12 200 TRP A N 1
ATOM 1556 C CA . TRP A 1 200 ? -24.651 2.405 47.604 1.00 65.12 200 TRP A CA 1
ATOM 1557 C C . TRP A 1 200 ? -24.953 1.279 48.598 1.00 65.12 200 TRP A C 1
ATOM 1559 O O . TRP A 1 200 ? -24.103 0.917 49.412 1.00 65.12 200 TRP A O 1
ATOM 1569 N N . THR A 1 201 ? -26.149 0.693 48.503 1.00 63.69 201 THR A N 1
ATOM 1570 C CA . THR A 1 201 ? -26.520 -0.545 49.205 1.00 63.69 201 THR A CA 1
ATOM 1571 C C . THR A 1 201 ? -26.802 -1.637 48.176 1.00 63.69 201 THR A C 1
ATOM 1573 O O . THR A 1 201 ? -27.475 -1.394 47.172 1.00 63.69 201 THR A O 1
ATOM 1576 N N . GLU A 1 202 ? -26.253 -2.838 48.379 1.00 53.03 202 GLU A N 1
ATOM 1577 C CA . GLU A 1 202 ? -26.478 -3.945 47.446 1.00 53.03 202 GLU A CA 1
ATOM 1578 C C . GLU A 1 202 ? -27.967 -4.330 47.438 1.00 53.03 202 GLU A C 1
ATOM 1580 O O . GLU A 1 202 ? -28.490 -4.853 48.419 1.00 53.03 202 GLU A O 1
ATOM 1585 N N . GLY A 1 203 ? -28.654 -4.019 46.331 1.00 59.94 203 GLY A N 1
ATOM 1586 C CA . GLY A 1 203 ? -30.079 -4.307 46.120 1.00 59.94 203 GLY A CA 1
ATOM 1587 C C . GLY A 1 203 ? -31.021 -3.095 46.028 1.00 59.94 203 GLY A C 1
ATOM 1588 O O . GLY A 1 203 ? -32.220 -3.295 45.851 1.00 59.94 203 GLY A O 1
ATOM 1589 N N . GLY A 1 204 ? -30.533 -1.853 46.114 1.00 39.56 204 GLY A N 1
ATOM 1590 C CA . GLY A 1 204 ? -31.390 -0.660 46.108 1.00 39.56 204 GLY A CA 1
ATOM 1591 C C . GLY A 1 204 ? -31.618 -0.041 44.726 1.00 39.56 204 GLY A C 1
ATOM 1592 O O . GLY A 1 204 ? -30.705 0.536 44.142 1.00 39.56 204 GLY A O 1
ATOM 1593 N N . ALA A 1 205 ? -32.864 -0.084 44.241 1.00 36.75 205 ALA A N 1
ATOM 1594 C CA . ALA A 1 205 ? -33.399 0.949 43.349 1.00 36.75 205 ALA A CA 1
ATOM 1595 C C . ALA A 1 205 ? -33.187 2.351 43.975 1.00 36.75 205 ALA A C 1
ATOM 1597 O O . ALA A 1 205 ? -33.038 2.426 45.198 1.00 36.75 205 ALA A O 1
ATOM 1598 N N . PRO A 1 206 ? -33.175 3.445 43.183 1.00 40.00 206 PRO A N 1
ATOM 1599 C CA . PRO A 1 206 ? -32.848 4.782 43.679 1.00 40.00 206 PRO A CA 1
ATOM 1600 C C . PRO A 1 206 ? -33.707 5.119 44.898 1.00 40.00 206 PRO A C 1
ATOM 1602 O O . PRO A 1 206 ? -34.937 5.096 44.814 1.00 40.00 206 PRO A O 1
ATOM 1605 N N . VAL A 1 207 ? -33.068 5.380 46.038 1.00 38.00 207 VAL A N 1
ATOM 1606 C CA . VAL A 1 207 ? -33.774 5.859 47.224 1.00 38.00 207 VAL A CA 1
ATOM 1607 C C . VAL A 1 207 ? -33.969 7.351 47.019 1.00 38.00 207 VAL A C 1
ATOM 1609 O O . VAL A 1 207 ? -33.055 8.148 47.207 1.00 38.00 207 VAL A O 1
ATOM 1612 N N . ASP A 1 208 ? -35.177 7.697 46.584 1.00 35.97 208 ASP A N 1
ATOM 1613 C CA . ASP A 1 208 ? -35.633 9.066 46.384 1.00 35.97 208 ASP A CA 1
ATOM 1614 C C . ASP A 1 208 ? -35.458 9.857 47.690 1.00 35.97 208 ASP A C 1
ATOM 1616 O O . ASP A 1 208 ? -36.220 9.710 48.652 1.00 35.97 208 ASP A O 1
ATOM 1620 N N . THR A 1 209 ? -34.402 10.669 47.763 1.00 38.91 209 THR A N 1
ATOM 1621 C CA . THR A 1 209 ? -34.123 11.513 48.928 1.00 38.91 209 THR A CA 1
ATOM 1622 C C . THR A 1 209 ? -34.906 12.818 48.792 1.00 38.91 209 THR A C 1
ATOM 1624 O O . THR A 1 209 ? -34.350 13.909 48.694 1.00 38.91 209 THR A O 1
ATOM 1627 N N . SER A 1 210 ? -36.233 12.706 48.805 1.00 35.78 210 SER A N 1
ATOM 1628 C CA . SER A 1 210 ? -37.145 13.810 49.101 1.00 35.78 210 SER A CA 1
ATOM 1629 C C . SER A 1 210 ? -38.005 13.446 50.313 1.00 35.78 210 SER A C 1
ATOM 1631 O O . SER A 1 210 ? -39.208 13.221 50.204 1.00 35.78 210 SER A O 1
ATOM 1633 N N . ALA A 1 211 ? -37.384 13.358 51.490 1.00 30.95 211 ALA A N 1
ATOM 1634 C CA . ALA A 1 211 ? -38.103 13.260 52.758 1.00 30.95 211 ALA A CA 1
ATOM 1635 C C . ALA A 1 211 ? -37.314 13.931 53.899 1.00 30.95 211 ALA A C 1
ATOM 1637 O O . ALA A 1 211 ? -36.409 13.362 54.497 1.00 30.95 211 ALA A O 1
ATOM 1638 N N . THR A 1 212 ? -37.677 15.192 54.121 1.00 33.91 212 THR A N 1
ATOM 1639 C CA . THR A 1 212 ? -37.629 16.050 55.318 1.00 33.91 212 THR A CA 1
ATOM 1640 C C . THR A 1 212 ? -37.095 15.484 56.648 1.00 33.91 212 THR A C 1
ATOM 1642 O O . THR A 1 212 ? -37.638 14.505 57.150 1.00 33.91 212 THR A O 1
ATOM 1645 N N . ALA A 1 213 ? -36.178 16.241 57.291 1.00 29.59 213 ALA A N 1
ATOM 1646 C CA . ALA A 1 213 ? -36.237 16.793 58.678 1.00 29.59 213 ALA A CA 1
ATOM 1647 C C . ALA A 1 213 ? -34.842 16.866 59.363 1.00 29.59 213 ALA A C 1
ATOM 1649 O O . ALA A 1 213 ? -33.972 16.073 59.015 1.00 29.59 213 ALA A O 1
ATOM 1650 N N . PRO A 1 214 ? -34.634 17.654 60.444 1.00 37.25 214 PRO A N 1
ATOM 1651 C CA . PRO A 1 214 ? -35.132 18.990 60.785 1.00 37.25 214 PRO A CA 1
ATOM 1652 C C . PRO A 1 214 ? -33.986 20.014 61.017 1.00 37.25 214 PRO A C 1
ATOM 1654 O O . PRO A 1 214 ? -32.816 19.673 61.173 1.00 37.25 214 PRO A O 1
ATOM 1657 N N . ASP A 1 215 ? -34.364 21.291 61.049 1.00 36.28 215 ASP A N 1
ATOM 1658 C CA . ASP A 1 215 ? -33.526 22.468 61.307 1.00 36.28 215 ASP A CA 1
ATOM 1659 C C . ASP A 1 215 ? -32.818 22.412 62.679 1.00 36.28 215 ASP A C 1
ATOM 1661 O O . ASP A 1 215 ? -33.388 21.992 63.688 1.00 36.28 215 ASP A O 1
ATOM 1665 N N . SER A 1 216 ? -31.557 22.838 62.724 1.00 43.78 216 SER A N 1
ATOM 1666 C CA . SER A 1 216 ? -30.784 23.041 63.954 1.00 43.78 216 SER A CA 1
ATOM 1667 C C . SER A 1 216 ? -29.832 24.221 63.777 1.00 43.78 216 SER A C 1
ATOM 1669 O O . SER A 1 216 ? -28.613 24.089 63.852 1.00 43.78 216 SER A O 1
ATOM 1671 N N . THR A 1 217 ? -30.400 25.407 63.560 1.00 34.47 217 THR A N 1
ATOM 1672 C CA . THR A 1 217 ? -29.702 26.684 63.753 1.00 34.47 217 THR A CA 1
ATOM 1673 C C . THR A 1 217 ? -30.224 27.400 65.000 1.00 34.47 217 THR A C 1
ATOM 1675 O O . THR A 1 217 ? -30.908 28.416 64.946 1.00 34.47 217 THR A O 1
ATOM 1678 N N . ALA A 1 218 ? -29.860 26.883 66.179 1.00 33.69 218 ALA A N 1
ATOM 1679 C CA . ALA A 1 218 ? -29.964 27.6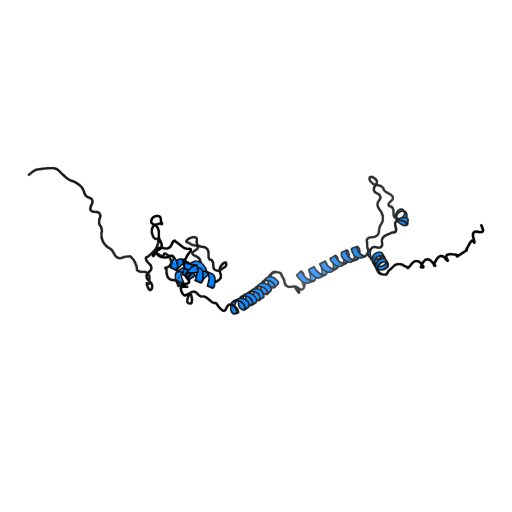48 67.419 1.00 33.69 218 ALA A CA 1
ATOM 1680 C C . ALA A 1 218 ? -28.850 28.709 67.448 1.00 33.69 218 ALA A C 1
ATOM 1682 O O . ALA A 1 218 ? -27.740 28.473 67.928 1.00 33.69 218 ALA A O 1
ATOM 1683 N N . VAL A 1 219 ? -29.148 29.889 66.903 1.00 35.97 219 VAL A N 1
ATOM 1684 C CA . VAL A 1 219 ? -28.323 31.086 67.077 1.00 35.97 219 VAL A CA 1
ATOM 1685 C C . VAL A 1 219 ? -28.452 31.545 68.527 1.00 35.97 219 VAL A C 1
ATOM 1687 O O . VAL A 1 219 ? -29.504 31.990 68.982 1.00 35.97 219 VAL A O 1
ATOM 1690 N N . ARG A 1 220 ? -27.346 31.434 69.260 1.00 38.00 220 ARG A N 1
ATOM 1691 C CA . ARG A 1 220 ? -27.149 32.031 70.579 1.00 38.00 220 ARG A CA 1
ATOM 1692 C C . ARG A 1 220 ? -27.047 33.550 70.409 1.00 38.00 220 ARG A C 1
ATOM 1694 O O . ARG A 1 220 ? -25.982 34.053 70.069 1.00 38.00 220 ARG A O 1
ATOM 1701 N N . ALA A 1 221 ? -28.145 34.267 70.637 1.00 37.12 221 ALA A N 1
ATOM 1702 C CA . ALA A 1 221 ? -28.139 35.717 70.800 1.00 37.12 221 ALA A CA 1
ATOM 1703 C C . ALA A 1 221 ? -28.284 36.053 72.288 1.00 37.12 221 ALA A C 1
ATOM 1705 O O . ALA A 1 221 ? -29.324 35.847 72.908 1.00 37.12 221 ALA A O 1
ATOM 1706 N N . ASP A 1 222 ? -27.178 36.525 72.844 1.00 38.69 222 ASP A N 1
ATOM 1707 C CA . ASP A 1 222 ? -27.048 37.105 74.171 1.00 38.69 222 ASP A CA 1
ATOM 1708 C C . ASP A 1 222 ? -27.930 38.365 74.262 1.00 38.69 222 ASP A C 1
ATOM 1710 O O . ASP A 1 222 ? -27.837 39.254 73.415 1.00 38.69 222 ASP A O 1
ATOM 1714 N N . THR A 1 223 ? -28.808 38.466 75.259 1.00 43.16 223 THR A N 1
ATOM 1715 C CA . THR A 1 223 ? -29.461 39.742 75.598 1.00 43.16 223 THR A CA 1
ATOM 1716 C C . THR A 1 223 ? -29.529 39.892 77.110 1.00 43.16 223 THR A C 1
ATOM 1718 O O . THR A 1 223 ? -30.507 39.559 77.774 1.00 43.16 223 THR A O 1
ATOM 1721 N N . ALA A 1 224 ? -28.433 40.398 77.667 1.00 42.84 224 ALA A N 1
ATOM 1722 C CA . ALA A 1 224 ? -28.445 41.056 78.958 1.00 42.84 224 ALA A CA 1
ATOM 1723 C C . ALA A 1 224 ? -29.076 42.454 78.832 1.00 42.84 224 ALA A C 1
ATOM 1725 O O . ALA A 1 224 ? -28.814 43.160 77.858 1.00 42.84 224 ALA A O 1
ATOM 1726 N N . ARG A 1 225 ? -29.758 42.862 79.917 1.00 40.72 225 ARG A N 1
ATOM 1727 C CA . ARG A 1 225 ? -30.272 44.207 80.274 1.00 40.72 225 ARG A CA 1
ATOM 1728 C C . ARG A 1 225 ? -31.665 44.554 79.731 1.00 40.72 225 ARG A C 1
ATOM 1730 O O . ARG A 1 225 ? -31.939 44.340 78.567 1.00 40.72 225 ARG A O 1
ATOM 1737 N N . LEU A 1 226 ? -32.568 45.203 80.465 1.00 37.81 226 LEU A N 1
ATOM 1738 C CA . LEU A 1 226 ? -32.725 45.544 81.885 1.00 37.81 226 LEU A CA 1
ATOM 1739 C C . LEU A 1 226 ? -34.102 46.252 81.972 1.00 37.81 226 LEU A C 1
ATOM 1741 O O . LEU A 1 226 ? -34.329 47.182 81.209 1.00 37.81 226 LEU A O 1
ATOM 1745 N N . ALA A 1 227 ? -34.922 45.876 82.957 1.00 39.78 227 ALA A N 1
ATOM 1746 C CA . ALA A 1 227 ? -35.905 46.710 83.667 1.00 39.78 227 ALA A CA 1
ATOM 1747 C C . ALA A 1 227 ? -37.242 47.173 83.025 1.00 39.78 227 ALA A C 1
ATOM 1749 O O . ALA A 1 227 ? -37.331 47.555 81.865 1.00 39.78 227 ALA A O 1
ATOM 1750 N N . VAL A 1 228 ? -38.204 47.324 83.958 1.00 42.94 228 VAL A N 1
ATOM 1751 C CA . VAL A 1 228 ? -39.434 48.150 83.950 1.00 42.94 228 VAL A CA 1
ATOM 1752 C C . VAL A 1 228 ? -40.619 47.478 83.228 1.00 42.94 228 VAL A C 1
ATOM 1754 O O . VAL A 1 228 ? -40.527 47.188 82.046 1.00 42.94 228 VAL A O 1
ATOM 1757 N N . LYS A 1 229 ? -41.761 47.164 83.852 1.00 38.84 229 LYS A N 1
ATOM 1758 C CA . LYS A 1 229 ? -42.503 47.764 84.972 1.00 38.84 229 LYS A CA 1
ATOM 1759 C C . LYS A 1 229 ? -43.392 46.707 85.629 1.00 38.84 229 LYS A C 1
ATOM 1761 O O . LYS A 1 229 ? -43.816 45.794 84.888 1.00 38.84 229 LYS A O 1
#

Radius of gyration: 46.11 Å; chains: 1; bounding box: 126×79×121 Å

Secondary structure (DSSP, 8-state):
------------------PPPPHHHHHHHHHH-PPPGGGTGGGEEEEEETTEEEE-PPPPHHHHHHHHHHHHHHHHHHIIIIII--SPPHHHHHHHHHHHHHHHHHHHHHH-S----TTT------HHHHTT-----SEESS-SSHHHHHHHHHH-BGGGTBPP-TTTS-HHHHHHHHHHHHHTTT---TTSPPP-SEEP-TT--------------------------

Foldseek 3Di:
DDDDPPDPPPPDDPDPDDDPDDPVRVVCCLQAVDDDPVCQVVQWDPDDDPNDTDGNDDHGNNVVVVVVVVVVVVVVVCCCVPPPVPDDDPVRVVVVVVVVVVVVVVVVVVVPPPPQDLVNQDADPDPVLQPPDADDEQFDAQALDLSSQLCCQQCPDVVVPTDHCVVPDDSVRSSSVSNNVSSNYPRDDPPDDDGDHHRHDPPDDDPPPPDDDDDDDPDDDDDDDDDDD

pLDDT: mean 73.15, std 19.13, range [29.59, 98.19]

Sequence (229 aa):
MTKVVTGVDEAAEPEPAPAGPTWDQRLLERLTRQVSAEKEEDILMHHEYDGIRELDNVLPPWWVWLFYGSIIWSVVYLVNVHVINIWPDQKTEYNNEMVQAKADVAAYMATLTNTVDENTVVLSTEAGVLASGRATDAHWIHGGGVKNVFSTIKYGVPEKGMISWKTQLKPAEIAALTSYIISLQGTGSATQKAPQGELWTEGGAPVDTSATAPDSTAVRADTARLAVK